Protein AF-A0A955XXG7-F1 (afdb_monomer_lite)

Radius of gyration: 23.5 Å; chains: 1; bounding box: 49×32×63 Å

pLDDT: mean 89.14, std 11.74, range [38.81, 98.5]

Foldseek 3Di:
DPDPLPPPFDPVQLVVQCCPPPVVVVVCVVVVVCVVVQDDPVNPDPDPDDDLVNVLVVLADDVVPDDPDDPVSRVVSNVVSVVVVVVVSVVSSSLSSLVRVLVVQLVPQPDDLEAEDQADGPCAPSHDQSHFKYKYFDPPPTFIKMFTAAHPVGRQHGPFAQDPVQAPDALPVNCVVLVQNQWGGDHRGMTTGNYPVSNVSSVVSSVVVD

Sequence (210 aa):
NRHNVDASVDRQSIAAYVDRDFIRAIDAVDCGVASWMMRPRDGVAELAPIDIPRLVAMHNPEPAVEAVGDGRRYDNAFEQAVQAATTWLERAAVRAAAEAVADELLPQQGDDTIVRLERLVPWRGRTLAHQTHVMWPDPVDGGWLAQAIGREDDPMVPKVAYPGGWIGLGAEELARVSGVQDAVFARGHVAGARSREGVEAMVKRAREVT

Structure (mmCIF, N/CA/C/O backbone):
data_AF-A0A955XXG7-F1
#
_entry.id   AF-A0A955XXG7-F1
#
loop_
_atom_site.group_PDB
_atom_site.id
_atom_site.type_symbol
_atom_site.label_atom_id
_atom_site.label_alt_id
_atom_site.label_comp_id
_atom_site.label_asym_id
_atom_site.label_entity_id
_atom_site.label_seq_id
_atom_site.pdbx_PDB_ins_code
_atom_site.Cartn_x
_atom_site.Cartn_y
_atom_site.Cartn_z
_atom_site.occupancy
_atom_site.B_iso_or_equiv
_atom_site.auth_seq_id
_atom_site.auth_comp_id
_atom_site.auth_asym_id
_atom_site.auth_atom_id
_atom_site.pdbx_PDB_model_num
ATOM 1 N N . ASN A 1 1 ? 20.894 9.065 -1.731 1.00 40.31 1 ASN A N 1
ATOM 2 C CA . ASN A 1 1 ? 20.500 9.510 -0.372 1.00 40.31 1 ASN A CA 1
ATOM 3 C C . ASN A 1 1 ? 19.069 10.080 -0.355 1.00 40.31 1 ASN A C 1
ATOM 5 O O . ASN A 1 1 ? 18.900 11.249 -0.031 1.00 40.31 1 ASN A O 1
ATOM 9 N N . ARG A 1 2 ? 18.031 9.311 -0.747 1.00 38.81 2 ARG A N 1
ATOM 10 C CA . ARG A 1 2 ? 16.625 9.794 -0.686 1.00 38.81 2 ARG A CA 1
ATOM 11 C C . ARG A 1 2 ? 15.562 8.793 -0.230 1.00 38.81 2 ARG A C 1
ATOM 13 O O . ARG A 1 2 ? 14.449 9.217 0.052 1.00 38.81 2 ARG A O 1
ATOM 20 N N . HIS A 1 3 ? 15.897 7.526 -0.028 1.00 43.16 3 HIS A N 1
ATOM 21 C CA . HIS A 1 3 ? 15.020 6.582 0.656 1.00 43.16 3 HIS A CA 1
ATOM 22 C C . HIS A 1 3 ? 15.885 5.799 1.638 1.00 43.16 3 HIS A C 1
ATOM 24 O O . HIS A 1 3 ? 16.611 4.897 1.232 1.00 43.16 3 HIS A O 1
ATOM 30 N N . ASN A 1 4 ? 15.897 6.216 2.908 1.00 44.91 4 ASN A N 1
ATOM 31 C CA . ASN A 1 4 ? 16.545 5.444 3.967 1.00 44.91 4 ASN A CA 1
ATOM 32 C C . ASN A 1 4 ? 15.704 4.182 4.167 1.00 44.91 4 ASN A C 1
ATOM 34 O O . ASN A 1 4 ? 14.726 4.185 4.910 1.00 44.91 4 ASN A O 1
ATOM 38 N N . VAL A 1 5 ? 16.043 3.137 3.415 1.00 54.34 5 VAL A N 1
ATOM 39 C CA . VAL A 1 5 ? 15.590 1.782 3.702 1.00 54.34 5 VAL A CA 1
ATOM 40 C C . VAL A 1 5 ? 16.136 1.436 5.081 1.00 54.34 5 VAL A C 1
ATOM 42 O O . VAL A 1 5 ? 17.320 1.650 5.345 1.00 54.34 5 VAL A O 1
ATOM 45 N N . ASP A 1 6 ? 15.254 0.983 5.966 1.00 59.44 6 ASP A N 1
ATOM 46 C CA . ASP A 1 6 ? 15.610 0.548 7.312 1.00 59.44 6 ASP A CA 1
ATOM 47 C C . ASP A 1 6 ? 16.770 -0.459 7.218 1.00 59.44 6 ASP A C 1
ATOM 49 O O . ASP A 1 6 ? 16.657 -1.487 6.549 1.00 59.44 6 ASP A O 1
ATOM 53 N N . ALA A 1 7 ? 17.915 -0.129 7.823 1.00 57.06 7 ALA A N 1
ATOM 54 C CA . ALA A 1 7 ? 19.149 -0.905 7.695 1.00 57.06 7 ALA A CA 1
ATOM 55 C C . ALA A 1 7 ? 19.050 -2.313 8.318 1.00 57.06 7 ALA A C 1
ATOM 57 O O . ALA A 1 7 ? 19.983 -3.101 8.179 1.00 57.06 7 ALA A O 1
ATOM 58 N N . SER A 1 8 ? 17.938 -2.614 8.996 1.00 65.12 8 SER A N 1
ATOM 59 C CA . SER A 1 8 ? 17.604 -3.933 9.540 1.00 65.12 8 SER A CA 1
ATOM 60 C C . SER A 1 8 ? 17.121 -4.943 8.492 1.00 65.12 8 SER A C 1
ATOM 62 O O . SER A 1 8 ? 17.171 -6.140 8.756 1.00 65.12 8 SER A O 1
ATOM 64 N N . VAL A 1 9 ? 16.700 -4.501 7.301 1.00 74.19 9 VAL A N 1
ATOM 65 C CA . VAL A 1 9 ? 16.121 -5.396 6.287 1.00 74.19 9 VAL A CA 1
ATOM 66 C C . VAL A 1 9 ? 17.213 -6.098 5.487 1.00 74.19 9 VAL A C 1
ATOM 68 O O . VAL A 1 9 ? 18.060 -5.456 4.859 1.00 74.19 9 VAL A O 1
ATOM 71 N N . ASP A 1 10 ? 17.160 -7.428 5.462 1.00 85.88 10 ASP A N 1
ATOM 72 C CA . ASP A 1 10 ? 18.087 -8.251 4.693 1.00 85.88 10 ASP A CA 1
ATOM 73 C C . ASP A 1 10 ? 18.028 -7.932 3.184 1.00 85.88 10 ASP A C 1
ATOM 75 O O . ASP A 1 10 ? 16.981 -7.976 2.532 1.00 85.88 10 ASP A O 1
ATOM 79 N N . ARG A 1 11 ? 19.197 -7.634 2.605 1.00 89.44 11 ARG A N 1
ATOM 80 C CA . ARG A 1 11 ? 19.332 -7.263 1.189 1.00 89.44 11 ARG A CA 1
ATOM 81 C C . ARG A 1 11 ? 18.955 -8.401 0.252 1.00 89.44 11 ARG A C 1
ATOM 83 O O . ARG A 1 11 ? 18.485 -8.126 -0.850 1.00 89.44 11 ARG A O 1
ATOM 90 N N . GLN A 1 12 ? 19.169 -9.651 0.660 1.00 92.38 12 GLN A N 1
ATOM 91 C CA . GLN A 1 12 ? 18.820 -10.801 -0.166 1.00 92.38 12 GLN A CA 1
ATOM 92 C C . GLN A 1 12 ? 17.298 -10.937 -0.292 1.00 92.38 12 GLN A C 1
ATOM 94 O O . GLN A 1 12 ? 16.798 -11.167 -1.391 1.00 92.38 12 GLN A O 1
ATOM 99 N N . SER A 1 13 ? 16.562 -10.686 0.789 1.00 91.62 13 SER A N 1
ATOM 100 C CA . SER A 1 13 ? 15.098 -10.627 0.787 1.00 91.62 13 SER A CA 1
ATOM 101 C C . SER A 1 13 ? 14.571 -9.504 -0.113 1.00 91.62 13 SER A C 1
ATOM 103 O O . SER A 1 13 ? 13.681 -9.735 -0.931 1.00 91.62 13 SER A O 1
ATOM 105 N N . ILE A 1 14 ? 15.173 -8.308 -0.053 1.00 93.44 14 ILE A N 1
ATOM 106 C CA . ILE A 1 14 ? 14.832 -7.201 -0.967 1.00 93.44 14 ILE A CA 1
ATOM 107 C C . ILE A 1 14 ? 15.069 -7.614 -2.423 1.00 93.44 14 ILE A C 1
ATOM 109 O O . ILE A 1 14 ? 14.188 -7.443 -3.264 1.00 93.44 14 ILE A O 1
ATOM 113 N N . ALA A 1 15 ? 16.244 -8.172 -2.725 1.00 94.44 15 ALA A N 1
ATOM 114 C CA . ALA A 1 15 ? 16.588 -8.607 -4.074 1.00 94.44 15 ALA A CA 1
ATOM 115 C C . ALA A 1 15 ? 15.625 -9.686 -4.590 1.00 94.44 15 ALA A C 1
ATOM 117 O O . ALA A 1 15 ? 15.216 -9.618 -5.743 1.00 94.44 15 ALA A O 1
ATOM 118 N N . ALA A 1 16 ? 15.208 -10.629 -3.740 1.00 95.44 16 ALA A N 1
ATOM 119 C CA . ALA A 1 16 ? 14.239 -11.661 -4.101 1.00 95.44 16 ALA A CA 1
ATOM 120 C C . ALA A 1 16 ? 12.862 -11.076 -4.452 1.00 95.44 16 ALA A C 1
ATOM 122 O O . ALA A 1 16 ? 12.240 -11.510 -5.420 1.00 95.44 16 ALA A O 1
ATOM 123 N N . TYR A 1 17 ? 12.396 -10.068 -3.710 1.00 95.75 17 TYR A N 1
ATOM 124 C CA . TYR A 1 17 ? 11.156 -9.358 -4.033 1.00 95.75 17 TYR A CA 1
ATOM 125 C C . TYR A 1 17 ? 11.263 -8.560 -5.337 1.00 95.75 17 TYR A C 1
ATOM 127 O O . TYR A 1 17 ? 10.354 -8.621 -6.162 1.00 95.75 17 TYR A O 1
ATOM 135 N N . VAL A 1 18 ? 12.373 -7.844 -5.553 1.00 96.94 18 VAL A N 1
ATOM 136 C CA . VAL A 1 18 ? 12.619 -7.118 -6.812 1.00 96.94 18 VAL A CA 1
ATOM 137 C C . VAL A 1 18 ? 12.668 -8.085 -7.995 1.00 96.94 18 VAL A C 1
ATOM 139 O O . VAL A 1 18 ? 12.010 -7.846 -9.004 1.00 96.94 18 VAL A O 1
ATOM 142 N N . ASP A 1 19 ? 13.399 -9.192 -7.865 1.00 96.88 19 ASP A N 1
ATOM 143 C CA . ASP A 1 19 ? 13.469 -10.235 -8.889 1.00 96.88 19 ASP A CA 1
ATOM 144 C C . ASP A 1 19 ? 12.069 -10.762 -9.222 1.00 96.88 19 ASP A C 1
ATOM 146 O O . ASP A 1 19 ? 11.641 -10.740 -10.374 1.00 96.88 19 ASP A O 1
ATOM 150 N N . ARG A 1 20 ? 11.316 -11.167 -8.196 1.00 95.12 20 ARG A N 1
ATOM 151 C CA . ARG A 1 20 ? 10.005 -11.797 -8.358 1.00 95.12 20 ARG A CA 1
ATOM 152 C C . ARG A 1 20 ? 8.949 -10.861 -8.948 1.00 95.12 20 ARG A C 1
ATOM 154 O O . ARG A 1 20 ? 8.250 -11.271 -9.870 1.00 95.12 20 ARG A O 1
ATOM 161 N N . ASP A 1 21 ? 8.811 -9.651 -8.409 1.00 91.94 21 ASP A N 1
ATOM 162 C CA . ASP A 1 21 ? 7.662 -8.779 -8.700 1.00 91.94 21 ASP A CA 1
ATOM 163 C C . ASP A 1 21 ? 7.945 -7.738 -9.785 1.00 91.94 21 ASP A C 1
ATOM 165 O O . ASP A 1 21 ? 7.008 -7.220 -10.391 1.00 91.94 21 ASP A O 1
ATOM 169 N N . PHE A 1 22 ? 9.217 -7.411 -10.026 1.00 94.81 22 PHE A N 1
ATOM 170 C CA . PHE A 1 22 ? 9.609 -6.390 -10.994 1.00 94.81 22 PHE A CA 1
ATOM 171 C C . PHE A 1 22 ? 10.337 -7.000 -12.195 1.00 94.81 22 PHE A C 1
ATOM 173 O O . PHE A 1 22 ? 9.872 -6.846 -13.321 1.00 94.81 22 PHE A O 1
ATOM 180 N N . ILE A 1 23 ? 11.429 -7.740 -11.975 1.00 95.38 23 ILE A N 1
ATOM 181 C CA . ILE A 1 23 ? 12.259 -8.272 -13.072 1.00 95.38 23 ILE A CA 1
ATOM 182 C C . ILE A 1 23 ? 11.528 -9.368 -13.847 1.00 95.38 23 ILE A C 1
ATOM 184 O O . ILE A 1 23 ? 11.319 -9.229 -15.048 1.00 95.38 23 ILE A O 1
ATOM 188 N N . ARG A 1 24 ? 11.029 -10.410 -13.174 1.00 94.25 24 ARG A N 1
ATOM 189 C CA . ARG A 1 24 ? 10.325 -11.515 -13.850 1.00 94.25 24 ARG A CA 1
ATOM 190 C C . ARG A 1 24 ? 9.068 -11.069 -14.589 1.00 94.25 24 ARG A C 1
ATOM 192 O O . ARG A 1 24 ? 8.698 -11.694 -15.576 1.00 94.25 24 ARG A O 1
ATOM 199 N N . ALA A 1 25 ? 8.398 -10.017 -14.118 1.00 89.12 25 ALA A N 1
ATOM 200 C CA . ALA A 1 25 ? 7.248 -9.447 -14.813 1.00 89.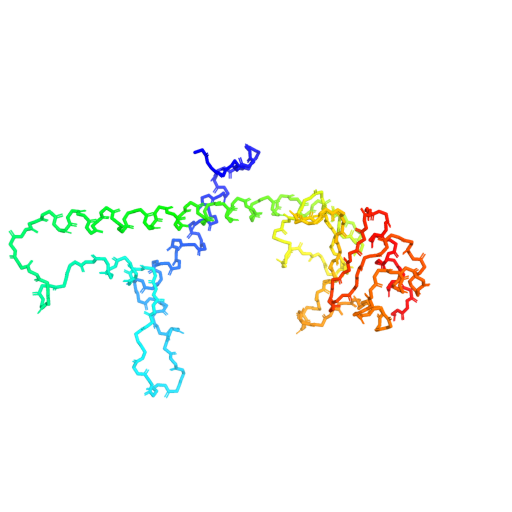12 25 ALA A CA 1
ATOM 201 C C . ALA A 1 25 ? 7.662 -8.805 -16.148 1.00 89.12 25 ALA A C 1
ATOM 203 O O . ALA A 1 25 ? 6.976 -8.995 -17.151 1.00 89.12 25 ALA A O 1
ATOM 204 N N . ILE A 1 26 ? 8.798 -8.099 -16.170 1.00 91.50 26 ILE A N 1
ATOM 205 C CA . ILE A 1 26 ? 9.398 -7.556 -17.394 1.00 91.50 26 ILE A CA 1
ATOM 206 C C . ILE A 1 26 ? 9.811 -8.702 -18.325 1.00 91.50 26 ILE A C 1
ATOM 208 O O . ILE A 1 26 ? 9.378 -8.722 -19.476 1.00 91.50 26 ILE A O 1
ATOM 212 N N . ASP A 1 27 ? 10.551 -9.689 -17.813 1.00 91.62 27 ASP A N 1
ATOM 213 C CA . ASP A 1 27 ? 11.018 -10.843 -18.592 1.00 91.62 27 ASP A CA 1
ATOM 214 C C . ASP A 1 27 ? 9.853 -11.628 -19.200 1.00 91.62 27 ASP A C 1
ATOM 216 O O . ASP A 1 27 ? 9.905 -12.045 -20.355 1.00 91.62 27 ASP A O 1
ATOM 220 N N . ALA A 1 28 ? 8.766 -11.821 -18.446 1.00 89.00 28 ALA A N 1
ATOM 221 C CA . ALA A 1 28 ? 7.593 -12.535 -18.931 1.00 89.00 28 ALA A CA 1
ATOM 222 C C . ALA A 1 28 ? 6.936 -11.823 -20.120 1.00 89.00 28 ALA A C 1
ATOM 224 O O . ALA A 1 28 ? 6.431 -12.486 -21.027 1.00 89.00 28 ALA A O 1
ATOM 225 N N . VAL A 1 29 ? 6.926 -10.490 -20.137 1.00 85.25 29 VAL A N 1
ATOM 226 C CA . VAL A 1 29 ? 6.406 -9.721 -21.272 1.00 85.25 29 VAL A CA 1
ATOM 227 C C . VAL A 1 29 ? 7.385 -9.763 -22.446 1.00 85.25 29 VAL A C 1
ATOM 229 O O . VAL A 1 29 ? 6.970 -10.109 -23.552 1.00 85.25 29 VAL A O 1
ATOM 232 N N . ASP A 1 30 ? 8.670 -9.506 -22.195 1.00 84.19 30 ASP A N 1
ATOM 233 C CA . ASP A 1 30 ? 9.726 -9.446 -23.215 1.00 84.19 30 ASP A CA 1
ATOM 234 C C . ASP A 1 30 ? 9.931 -10.793 -23.933 1.00 84.19 30 ASP A C 1
ATOM 236 O O . ASP A 1 30 ? 9.986 -10.868 -25.159 1.00 84.19 30 ASP A O 1
ATOM 240 N N . CYS A 1 31 ? 9.904 -11.898 -23.183 1.00 87.44 31 CYS A N 1
ATOM 241 C CA . CYS A 1 31 ? 9.961 -13.257 -23.726 1.00 87.44 31 CYS A CA 1
ATOM 242 C C . CYS A 1 31 ? 8.612 -13.753 -24.283 1.00 87.44 31 CYS A C 1
ATOM 244 O O . CYS A 1 31 ? 8.480 -14.923 -24.646 1.00 87.44 31 CYS A O 1
ATOM 246 N N . GLY A 1 32 ? 7.578 -12.907 -24.318 1.00 81.19 32 GLY A N 1
ATOM 247 C CA . GLY A 1 32 ? 6.269 -13.227 -24.887 1.00 81.19 32 GLY A CA 1
ATOM 248 C C . GLY A 1 32 ? 5.381 -14.143 -24.036 1.00 81.19 32 GLY A C 1
ATOM 249 O O . GLY A 1 32 ? 4.237 -14.392 -24.425 1.00 81.19 32 GLY A O 1
ATOM 250 N N . VAL A 1 33 ? 5.841 -14.589 -22.862 1.00 84.88 33 VAL A N 1
ATOM 251 C CA . VAL A 1 33 ? 5.114 -15.476 -21.930 1.00 84.88 33 VAL A CA 1
ATOM 252 C C . VAL A 1 33 ? 3.824 -14.842 -21.410 1.00 84.88 33 VAL A C 1
ATOM 254 O O . VAL A 1 33 ? 2.838 -15.551 -21.235 1.00 84.88 33 VAL A O 1
ATOM 257 N N . ALA A 1 34 ? 3.803 -13.527 -21.190 1.00 79.31 34 ALA A N 1
ATOM 258 C CA . ALA A 1 34 ? 2.646 -12.779 -20.689 1.00 79.31 34 ALA A CA 1
ATOM 259 C C . ALA A 1 34 ? 1.958 -11.917 -21.765 1.00 79.31 34 ALA A C 1
ATOM 261 O O . ALA A 1 34 ? 0.905 -11.333 -21.511 1.00 79.31 34 ALA A O 1
ATOM 262 N N . SER A 1 35 ? 2.505 -11.865 -22.985 1.00 68.44 35 SER A N 1
ATOM 263 C CA . SER A 1 35 ? 2.014 -10.998 -24.071 1.00 68.44 35 SER A CA 1
ATOM 264 C C . SER A 1 35 ? 0.544 -11.247 -24.451 1.00 68.44 35 SER A C 1
ATOM 266 O O . SER A 1 35 ? -0.178 -10.326 -24.834 1.00 68.44 35 SER A O 1
ATOM 268 N N . TRP A 1 36 ? 0.063 -12.485 -24.296 1.00 65.31 36 TRP A N 1
ATOM 269 C CA . TRP A 1 36 ? -1.328 -12.871 -24.552 1.00 65.31 36 TRP A CA 1
ATOM 270 C C . TRP A 1 36 ? -2.292 -12.426 -23.444 1.00 65.31 36 TRP A C 1
ATOM 272 O O . TRP A 1 36 ? -3.466 -12.202 -23.728 1.00 65.31 36 TRP A O 1
ATOM 282 N N . MET A 1 37 ? -1.818 -12.251 -22.203 1.00 69.62 37 MET A N 1
ATOM 283 C CA . MET A 1 37 ? -2.647 -11.797 -21.076 1.00 69.62 37 MET A CA 1
ATOM 284 C C . MET A 1 37 ? -3.027 -10.319 -21.200 1.00 69.62 37 MET A C 1
ATOM 286 O O . MET A 1 37 ? -4.020 -9.886 -20.621 1.00 69.62 37 MET A O 1
ATOM 290 N N . MET A 1 38 ? -2.249 -9.549 -21.963 1.00 67.56 38 MET A N 1
ATOM 291 C CA . MET A 1 38 ? -2.479 -8.121 -22.185 1.00 67.56 38 MET A CA 1
ATOM 292 C C . MET A 1 38 ? -3.440 -7.836 -23.351 1.00 67.56 38 MET A C 1
ATOM 294 O O . MET A 1 38 ? -3.764 -6.677 -23.608 1.00 67.56 38 MET A O 1
ATOM 298 N N . ARG A 1 39 ? -3.909 -8.870 -24.065 1.00 68.81 39 ARG A N 1
ATOM 299 C CA . ARG A 1 39 ? -4.877 -8.720 -25.158 1.00 68.81 39 ARG A CA 1
ATOM 300 C C . ARG A 1 39 ? -6.317 -8.784 -24.627 1.00 68.81 39 ARG A C 1
ATOM 302 O O . ARG A 1 39 ? -6.616 -9.644 -23.796 1.00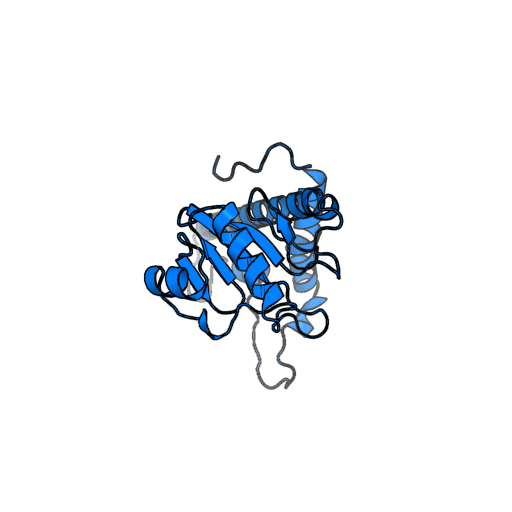 68.81 39 ARG A O 1
ATOM 309 N N . PRO A 1 40 ? -7.233 -7.928 -25.116 1.00 68.19 40 PRO A N 1
ATOM 310 C CA . PRO A 1 40 ? -8.660 -8.051 -24.827 1.00 68.19 40 PRO A CA 1
ATOM 311 C C . PRO A 1 40 ? -9.189 -9.444 -25.179 1.00 68.19 40 PRO A C 1
ATOM 313 O O . PRO A 1 40 ? -8.870 -9.991 -26.236 1.00 68.19 40 PRO A O 1
ATOM 316 N N . ARG A 1 41 ? -10.020 -10.019 -24.300 1.00 64.56 41 ARG A N 1
ATOM 317 C CA . ARG A 1 41 ? -10.583 -11.373 -24.483 1.00 64.56 41 ARG A CA 1
ATOM 318 C C . ARG A 1 41 ? -11.485 -11.505 -25.706 1.00 64.56 41 ARG A C 1
ATOM 320 O O . ARG A 1 41 ? -11.687 -12.614 -26.183 1.00 64.56 41 ARG A O 1
ATOM 327 N N . ASP A 1 42 ? -12.056 -10.401 -26.168 1.00 70.56 42 ASP A N 1
ATOM 328 C CA . ASP A 1 42 ? -12.948 -10.360 -27.322 1.00 70.56 42 ASP A CA 1
ATOM 329 C C . ASP A 1 42 ? -12.186 -10.323 -28.660 1.00 70.56 42 ASP A C 1
ATOM 331 O O . ASP A 1 42 ? -12.790 -10.544 -29.705 1.00 70.56 42 ASP A O 1
ATOM 335 N N . GLY A 1 43 ? -10.863 -10.104 -28.647 1.00 62.22 43 GLY A N 1
ATOM 336 C CA . GLY A 1 43 ? -10.013 -10.124 -29.842 1.00 62.22 43 GLY A CA 1
ATOM 337 C C . GLY A 1 43 ? -10.301 -9.005 -30.849 1.00 62.22 43 GLY A C 1
ATOM 338 O O . GLY A 1 43 ? -9.752 -9.035 -31.948 1.00 62.22 43 GLY A O 1
ATOM 339 N N . VAL A 1 44 ? -11.156 -8.036 -30.498 1.00 58.16 44 VAL A N 1
ATOM 340 C CA . VAL A 1 44 ? -11.693 -7.033 -31.438 1.00 58.16 44 VAL A CA 1
ATOM 341 C C . VAL A 1 44 ? -10.802 -5.793 -31.538 1.00 58.16 44 VAL A C 1
ATOM 343 O O . VAL A 1 44 ? -10.840 -5.090 -32.545 1.00 58.16 44 VAL A O 1
ATOM 346 N N . ALA A 1 45 ? -9.973 -5.521 -30.527 1.00 61.16 45 ALA A N 1
ATOM 347 C CA . ALA A 1 45 ? -9.081 -4.368 -30.528 1.00 61.16 45 ALA A CA 1
ATOM 348 C C . ALA A 1 45 ? -7.610 -4.788 -30.658 1.00 61.16 45 ALA A C 1
ATOM 350 O O . ALA A 1 45 ? -7.068 -5.490 -29.799 1.00 61.16 45 ALA A O 1
ATOM 351 N N . GLU A 1 46 ? -6.943 -4.287 -31.701 1.00 62.69 46 GLU A N 1
ATOM 352 C CA . GLU A 1 46 ? -5.481 -4.198 -31.761 1.00 62.69 46 GLU A CA 1
ATOM 353 C C . GLU A 1 46 ? -5.007 -3.166 -30.730 1.00 62.69 46 GLU A C 1
ATOM 355 O O . GLU A 1 46 ? -4.703 -2.017 -31.042 1.00 62.69 46 GLU A O 1
ATOM 360 N N . LEU A 1 47 ? -4.996 -3.558 -29.457 1.00 67.69 47 LEU A N 1
ATOM 361 C CA . LEU A 1 47 ? -4.321 -2.783 -28.428 1.00 67.69 47 LEU A CA 1
ATOM 362 C C . LEU A 1 47 ? -2.833 -3.119 -28.472 1.00 67.69 47 LEU A C 1
ATOM 364 O O . LEU A 1 47 ? -2.458 -4.290 -28.433 1.00 67.69 47 LEU A O 1
ATOM 368 N N . ALA A 1 48 ? -1.999 -2.084 -28.525 1.00 71.31 48 ALA A N 1
ATOM 369 C CA . ALA A 1 48 ? -0.589 -2.170 -28.179 1.00 71.31 48 ALA A CA 1
ATOM 370 C C . ALA A 1 48 ? -0.477 -1.861 -26.677 1.00 71.31 48 ALA A C 1
ATOM 372 O O . ALA A 1 48 ? -0.589 -0.691 -26.298 1.00 71.31 48 ALA A O 1
ATOM 373 N N . PRO A 1 49 ? -0.338 -2.875 -25.804 1.00 75.75 49 PRO A N 1
ATOM 374 C CA . PRO A 1 49 ? -0.238 -2.638 -24.374 1.00 75.75 49 PRO A CA 1
ATOM 375 C C . PRO A 1 49 ? 1.010 -1.804 -24.075 1.00 75.75 49 PRO A C 1
ATOM 377 O O . PRO A 1 49 ? 2.047 -1.976 -24.715 1.00 75.75 49 PRO A O 1
ATOM 380 N N . ILE A 1 50 ? 0.910 -0.893 -23.109 1.00 83.75 50 ILE A N 1
ATOM 381 C CA . ILE A 1 50 ? 2.072 -0.155 -22.611 1.00 83.75 50 ILE A CA 1
ATOM 382 C C . ILE A 1 50 ? 2.673 -0.962 -21.459 1.00 83.75 50 ILE A C 1
ATOM 384 O O . ILE A 1 50 ? 2.013 -1.184 -20.444 1.00 83.75 50 ILE A O 1
ATOM 388 N N . ASP A 1 51 ? 3.924 -1.375 -21.624 1.00 86.62 51 ASP A N 1
ATOM 389 C CA . ASP A 1 51 ? 4.752 -2.042 -20.620 1.00 86.62 51 ASP A CA 1
ATOM 390 C C . ASP A 1 51 ? 6.082 -1.284 -20.421 1.00 86.62 51 ASP A C 1
ATOM 392 O O . ASP A 1 51 ? 6.353 -0.274 -21.077 1.00 86.62 51 ASP A O 1
ATOM 396 N N . ILE A 1 52 ? 6.909 -1.735 -19.472 1.00 91.12 52 ILE A N 1
ATOM 397 C CA . ILE A 1 52 ? 8.198 -1.092 -19.178 1.00 91.12 52 ILE A CA 1
ATOM 398 C C . ILE A 1 52 ? 9.153 -1.150 -20.386 1.00 91.12 52 ILE A C 1
ATOM 400 O O . ILE A 1 52 ? 9.666 -0.088 -20.747 1.00 91.12 52 ILE A O 1
ATOM 404 N N . PRO A 1 53 ? 9.386 -2.306 -21.048 1.00 89.56 53 PRO A N 1
ATOM 405 C CA . PRO A 1 53 ? 10.189 -2.353 -22.273 1.00 89.56 53 PRO A CA 1
ATOM 406 C C . PRO A 1 53 ? 9.728 -1.358 -23.342 1.00 89.56 53 PRO A C 1
ATOM 408 O O . PRO A 1 53 ? 10.551 -0.670 -23.947 1.00 89.56 53 PRO A O 1
ATOM 411 N N . ARG A 1 54 ? 8.415 -1.207 -23.538 1.00 89.81 54 ARG A N 1
ATOM 412 C CA . ARG A 1 54 ? 7.827 -0.256 -24.481 1.00 89.81 54 ARG A CA 1
ATOM 413 C C . ARG A 1 54 ? 8.087 1.183 -24.060 1.00 89.81 54 ARG A C 1
ATOM 415 O O . ARG A 1 54 ? 8.469 1.975 -24.914 1.00 89.81 54 ARG A O 1
ATOM 422 N N . LEU A 1 55 ? 7.940 1.524 -22.779 1.00 93.81 55 LEU A N 1
ATOM 423 C CA . LEU A 1 55 ? 8.275 2.858 -22.263 1.00 93.81 55 LEU A CA 1
ATOM 424 C C . LEU A 1 55 ? 9.764 3.186 -22.432 1.00 93.81 55 LEU A C 1
ATOM 426 O O . LEU A 1 55 ? 10.106 4.319 -22.763 1.00 93.81 55 LEU A O 1
ATOM 430 N N . VAL A 1 56 ? 10.655 2.208 -22.255 1.00 94.31 56 VAL A N 1
ATOM 431 C CA . VAL A 1 56 ? 12.087 2.368 -22.555 1.00 94.31 56 VAL A CA 1
ATOM 432 C C . VAL A 1 56 ? 12.282 2.605 -24.053 1.00 94.31 56 VAL A C 1
ATOM 434 O O . VAL A 1 56 ? 12.905 3.591 -24.435 1.00 94.31 56 VAL A O 1
ATOM 437 N N . ALA A 1 57 ? 11.682 1.772 -24.905 1.00 92.25 57 ALA A N 1
ATOM 438 C CA . ALA A 1 57 ? 11.783 1.894 -26.357 1.00 92.25 57 ALA A CA 1
ATOM 439 C C . ALA A 1 57 ? 11.216 3.216 -26.899 1.00 92.25 57 ALA A C 1
ATOM 441 O O . ALA A 1 57 ? 11.710 3.705 -27.909 1.00 92.25 57 ALA A O 1
ATOM 442 N N . MET A 1 58 ? 10.227 3.816 -26.229 1.00 94.19 58 MET A N 1
ATOM 443 C CA . MET A 1 58 ? 9.664 5.128 -26.582 1.00 94.19 58 MET A CA 1
ATOM 444 C C . MET A 1 58 ? 10.651 6.293 -26.420 1.00 94.19 58 MET A C 1
ATOM 446 O O . MET A 1 58 ? 10.360 7.384 -26.899 1.00 94.19 58 MET A O 1
ATOM 450 N N . HIS A 1 59 ? 11.798 6.090 -25.767 1.00 95.06 59 HIS A N 1
ATOM 451 C CA . HIS A 1 59 ? 12.868 7.088 -25.752 1.00 95.06 59 HIS A CA 1
ATOM 452 C C . HIS A 1 59 ? 13.701 7.063 -27.035 1.00 95.06 59 HIS A C 1
ATOM 454 O O . HIS A 1 59 ? 14.423 8.021 -27.297 1.00 95.06 59 HIS A O 1
ATOM 460 N N . ASN A 1 60 ? 13.636 5.984 -27.828 1.00 93.88 60 ASN A N 1
ATOM 461 C CA . ASN A 1 60 ? 14.411 5.900 -29.058 1.00 93.88 60 ASN A CA 1
ATOM 462 C C . ASN A 1 60 ? 14.021 7.044 -30.006 1.00 93.88 60 ASN A C 1
ATOM 464 O O . ASN A 1 60 ? 12.831 7.261 -30.230 1.00 93.88 60 ASN A O 1
ATOM 468 N N . PRO A 1 61 ? 15.008 7.732 -30.608 1.00 93.56 61 PRO A N 1
ATOM 469 C CA . PRO A 1 61 ? 14.745 8.703 -31.660 1.00 93.56 61 PRO A CA 1
ATOM 470 C C . PRO A 1 61 ? 13.940 8.076 -32.803 1.00 93.56 61 PRO A C 1
ATOM 472 O O . PRO A 1 61 ? 14.199 6.927 -33.168 1.00 93.56 61 PRO A O 1
ATOM 475 N N . GLU A 1 62 ? 13.041 8.849 -33.411 1.00 93.06 62 GLU A N 1
ATOM 476 C CA . GLU A 1 62 ? 12.119 8.430 -34.475 1.00 93.06 62 GLU A CA 1
ATOM 477 C C . GLU A 1 62 ? 12.550 9.037 -35.826 1.00 93.06 62 GLU A C 1
ATOM 479 O O . GLU A 1 62 ? 12.082 10.111 -36.214 1.00 93.06 62 GLU A O 1
ATOM 484 N N . PRO A 1 63 ? 13.442 8.389 -36.609 1.00 89.25 63 PRO A N 1
ATOM 485 C CA . PRO A 1 63 ? 14.076 9.010 -37.778 1.00 89.25 63 PRO A CA 1
ATOM 486 C C . PRO A 1 63 ? 13.101 9.325 -38.917 1.00 89.25 63 PRO A C 1
ATOM 488 O O . PRO A 1 63 ? 13.447 10.070 -39.829 1.00 89.25 63 PRO A O 1
ATOM 491 N N . ALA A 1 64 ? 11.899 8.740 -38.882 1.00 91.50 64 ALA A N 1
ATOM 492 C CA . ALA A 1 64 ? 10.827 9.039 -39.823 1.00 91.50 64 ALA A CA 1
ATOM 493 C C . ALA A 1 64 ? 10.298 10.477 -39.678 1.00 91.50 64 ALA A C 1
ATOM 495 O O . ALA A 1 64 ? 9.763 11.022 -40.642 1.00 91.50 64 ALA A O 1
ATOM 496 N N . VAL A 1 65 ? 10.439 11.085 -38.493 1.00 89.81 65 VAL A N 1
ATOM 497 C CA . VAL A 1 65 ? 9.902 12.421 -38.178 1.00 89.81 65 VAL A CA 1
ATOM 498 C C . VAL A 1 65 ? 10.922 13.356 -37.516 1.00 89.81 65 VAL A C 1
ATOM 500 O O . VAL A 1 65 ? 10.713 14.567 -37.498 1.00 89.81 65 VAL A O 1
ATOM 503 N N . GLU A 1 66 ? 12.043 12.834 -37.017 1.00 87.25 66 GLU A N 1
ATOM 504 C CA . GLU A 1 66 ? 13.113 13.602 -36.377 1.00 87.25 66 GLU A CA 1
ATOM 505 C C . GLU A 1 66 ? 14.344 13.776 -37.279 1.00 87.25 66 GLU A C 1
ATOM 507 O O . GLU A 1 66 ? 14.729 12.884 -38.038 1.00 87.25 66 GLU A O 1
ATOM 512 N N . ALA A 1 67 ? 15.027 14.918 -37.144 1.00 81.44 67 ALA A N 1
ATOM 513 C CA . ALA A 1 67 ? 16.192 15.276 -37.955 1.00 81.44 67 ALA A CA 1
ATOM 514 C C . ALA A 1 67 ? 17.342 14.258 -37.837 1.00 81.44 67 ALA A C 1
ATOM 516 O O . ALA A 1 67 ? 17.858 14.020 -36.744 1.00 81.44 67 ALA A O 1
ATOM 517 N N . VAL A 1 68 ? 17.767 13.688 -38.969 1.00 81.25 68 VAL A N 1
ATOM 518 C CA . VAL A 1 68 ? 18.852 12.693 -39.073 1.00 81.25 68 VAL A CA 1
ATOM 519 C C . VAL A 1 68 ? 20.227 13.378 -39.089 1.00 81.25 68 VAL A C 1
ATOM 521 O O . VAL A 1 68 ? 20.374 14.451 -39.667 1.00 81.25 68 VAL A O 1
ATOM 524 N N . GLY A 1 69 ? 21.248 12.744 -38.496 1.00 81.25 69 GLY A N 1
ATOM 525 C CA . GLY A 1 69 ? 22.656 13.154 -38.641 1.00 81.25 69 GLY A CA 1
ATOM 526 C C . GLY A 1 69 ? 23.372 13.616 -37.367 1.00 81.25 69 GLY A C 1
ATOM 527 O O . GLY A 1 69 ? 24.571 13.868 -37.429 1.00 81.25 69 GLY A O 1
ATOM 528 N N . ASP A 1 70 ? 22.694 13.684 -36.216 1.00 83.50 70 ASP A N 1
ATOM 529 C CA . ASP A 1 70 ? 23.342 13.906 -34.912 1.00 83.50 70 ASP A CA 1
ATOM 530 C C . ASP A 1 70 ? 23.299 12.625 -34.071 1.00 83.50 70 ASP A C 1
ATOM 532 O O . ASP A 1 70 ? 22.265 12.284 -33.500 1.00 83.50 70 ASP A O 1
ATOM 536 N N . GLY A 1 71 ? 24.421 11.904 -33.996 1.00 84.00 71 GLY A N 1
ATOM 537 C CA . GLY A 1 71 ? 24.537 10.678 -33.199 1.00 84.00 71 GLY A CA 1
ATOM 538 C C . GLY A 1 71 ? 24.277 10.894 -31.704 1.00 84.00 71 GLY A C 1
ATOM 539 O O . GLY A 1 71 ? 23.723 10.008 -31.059 1.00 84.00 71 GLY A O 1
ATOM 540 N N . ARG A 1 72 ? 24.551 12.098 -31.176 1.00 90.00 72 ARG A N 1
ATOM 541 C CA . ARG A 1 72 ? 24.369 12.423 -29.748 1.00 90.00 72 ARG A CA 1
ATOM 542 C C . ARG A 1 72 ? 22.914 12.342 -29.303 1.00 90.00 72 ARG A C 1
ATOM 544 O O . ARG A 1 72 ? 22.641 12.219 -28.116 1.00 90.00 72 ARG A O 1
ATOM 551 N N . ARG A 1 73 ? 21.958 12.402 -30.238 1.00 89.06 73 ARG A N 1
ATOM 552 C CA . ARG A 1 73 ? 20.534 12.235 -29.918 1.00 89.06 73 ARG A CA 1
ATOM 553 C C . ARG A 1 73 ? 20.236 10.843 -29.347 1.00 89.06 73 AR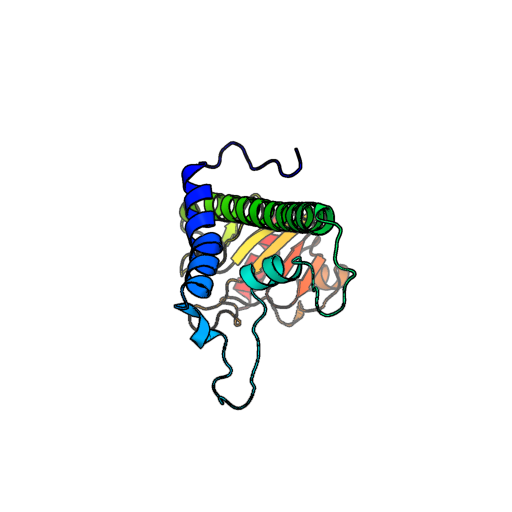G A C 1
ATOM 555 O O . ARG A 1 73 ? 19.377 10.728 -28.485 1.00 89.06 73 ARG A O 1
ATOM 562 N N . TYR A 1 74 ? 20.955 9.813 -29.804 1.00 92.19 74 TYR A N 1
ATOM 563 C CA . TYR A 1 74 ? 20.811 8.452 -29.289 1.00 92.19 74 TYR A CA 1
ATOM 564 C C . TYR A 1 74 ? 21.413 8.326 -27.889 1.00 92.19 74 TYR A C 1
ATOM 566 O O . TYR A 1 74 ? 20.788 7.715 -27.028 1.00 92.19 74 TYR A O 1
ATOM 574 N N . ASP A 1 75 ? 22.560 8.965 -27.642 1.00 94.38 75 ASP A N 1
ATOM 575 C CA . ASP A 1 75 ? 23.170 9.012 -26.307 1.00 94.38 75 ASP A CA 1
ATOM 576 C C . ASP A 1 75 ? 22.240 9.721 -25.307 1.00 94.38 75 ASP A C 1
ATOM 578 O O . ASP A 1 75 ? 21.933 9.177 -24.250 1.00 94.38 75 ASP A O 1
ATOM 582 N N . ASN A 1 76 ? 21.689 10.883 -25.680 1.00 93.56 76 ASN A N 1
ATOM 583 C CA . ASN A 1 76 ? 20.737 11.623 -24.844 1.00 93.56 76 ASN A CA 1
ATOM 584 C C . ASN A 1 76 ? 19.459 10.815 -24.557 1.00 93.56 76 ASN A C 1
ATOM 586 O O . ASN A 1 76 ? 18.973 10.795 -23.427 1.00 93.56 76 ASN A O 1
ATOM 590 N N . ALA A 1 77 ? 18.901 10.153 -25.574 1.00 95.19 77 ALA A N 1
ATOM 591 C CA . ALA A 1 77 ? 17.742 9.275 -25.426 1.00 95.19 77 ALA A CA 1
ATOM 592 C C . ALA A 1 77 ? 18.025 8.111 -24.465 1.00 95.19 77 ALA A C 1
ATOM 594 O O . ALA A 1 77 ? 17.213 7.807 -23.588 1.00 95.19 77 ALA A O 1
ATOM 595 N N . PHE A 1 78 ? 19.198 7.488 -24.598 1.00 96.12 78 PHE A N 1
ATOM 596 C CA . PHE A 1 78 ? 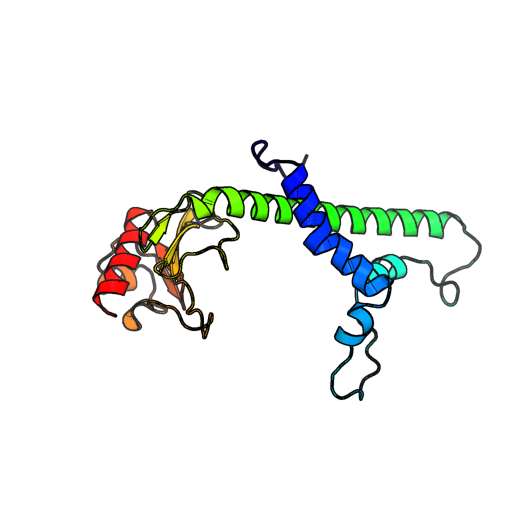19.643 6.423 -23.710 1.00 96.12 78 PHE A CA 1
ATOM 597 C C . PHE A 1 78 ? 19.780 6.914 -22.264 1.00 96.12 78 PHE A C 1
ATOM 599 O O . PHE A 1 78 ? 19.273 6.265 -21.351 1.00 96.12 78 PHE A O 1
ATOM 606 N N . GLU A 1 79 ? 20.389 8.080 -22.039 1.00 97.75 79 GLU A N 1
ATOM 607 C CA . GLU A 1 79 ? 20.512 8.673 -20.702 1.00 97.75 79 GLU A CA 1
ATOM 608 C C . GLU A 1 79 ? 19.144 8.937 -20.052 1.00 97.75 79 GLU A C 1
ATOM 610 O O . GLU A 1 79 ? 18.944 8.616 -18.877 1.00 97.75 79 GLU A O 1
ATOM 615 N N . GLN A 1 80 ? 18.174 9.453 -20.814 1.00 97.50 80 GLN A N 1
ATOM 616 C CA . GLN A 1 80 ? 16.803 9.657 -20.330 1.00 97.50 80 GLN A CA 1
ATOM 617 C C . GLN A 1 80 ? 16.129 8.333 -19.953 1.00 97.50 80 GLN A C 1
ATOM 619 O O . GLN A 1 80 ? 15.531 8.225 -18.877 1.00 97.50 80 GLN A O 1
ATOM 624 N N . ALA A 1 81 ? 16.279 7.304 -20.792 1.00 97.69 81 ALA A N 1
ATOM 625 C CA . ALA A 1 81 ? 15.753 5.975 -20.509 1.00 97.69 81 ALA A CA 1
ATOM 626 C C . ALA A 1 81 ? 16.383 5.370 -19.241 1.00 97.69 81 ALA A C 1
ATOM 628 O O . ALA A 1 81 ? 15.669 4.822 -18.399 1.00 97.69 81 ALA A O 1
ATOM 629 N N . VAL A 1 82 ? 17.700 5.521 -19.056 1.00 97.62 82 VAL A N 1
ATOM 630 C CA . VAL A 1 82 ? 18.416 5.080 -17.846 1.00 97.62 82 VAL A CA 1
ATOM 631 C C . VAL A 1 82 ? 17.904 5.810 -16.608 1.00 97.62 82 VAL A C 1
ATOM 633 O O . VAL A 1 82 ? 17.672 5.175 -15.578 1.00 97.62 82 VAL A O 1
ATOM 636 N N . GLN A 1 83 ? 17.684 7.124 -16.686 1.00 97.75 83 GLN A N 1
ATOM 637 C CA . GLN A 1 83 ? 17.150 7.904 -15.569 1.00 97.75 83 GLN A CA 1
ATOM 638 C C . GLN A 1 83 ? 15.740 7.437 -15.170 1.00 97.75 83 GLN A C 1
ATOM 640 O O . GLN A 1 83 ? 15.450 7.268 -13.977 1.00 97.75 83 GLN A O 1
ATOM 645 N N . ALA A 1 84 ? 14.870 7.195 -16.154 1.00 96.75 84 ALA A N 1
ATOM 646 C CA . ALA A 1 84 ? 13.526 6.677 -15.923 1.00 96.75 84 ALA A CA 1
ATOM 647 C C . ALA A 1 84 ? 13.568 5.276 -15.287 1.00 96.75 84 ALA A C 1
ATOM 649 O O . ALA A 1 84 ? 12.989 5.066 -14.217 1.00 96.75 84 ALA A O 1
ATOM 650 N N . ALA A 1 85 ? 14.333 4.353 -15.879 1.00 96.38 85 ALA A N 1
ATOM 651 C CA . ALA A 1 85 ? 14.491 2.986 -15.386 1.00 96.38 85 ALA A CA 1
ATOM 652 C C . ALA A 1 85 ? 15.079 2.936 -13.968 1.00 96.38 85 ALA A C 1
ATOM 654 O O . ALA A 1 85 ? 14.593 2.183 -13.124 1.00 96.38 85 ALA A O 1
ATOM 655 N N . THR A 1 86 ? 16.066 3.789 -13.677 1.00 96.56 86 THR A N 1
ATOM 656 C CA . THR A 1 86 ? 16.653 3.926 -12.335 1.00 96.56 86 THR A CA 1
ATOM 657 C C . THR A 1 86 ? 15.589 4.323 -11.320 1.00 96.56 86 THR A C 1
ATOM 659 O O . THR A 1 86 ? 15.464 3.689 -10.276 1.00 96.56 86 THR A O 1
ATOM 662 N N . THR A 1 87 ? 14.761 5.318 -11.648 1.00 97.00 87 THR A N 1
ATOM 663 C CA . THR A 1 87 ? 13.684 5.777 -10.762 1.00 97.00 87 THR A CA 1
ATOM 664 C C . THR A 1 87 ? 12.686 4.655 -10.468 1.00 97.00 87 THR A C 1
ATOM 666 O O . THR A 1 87 ? 12.291 4.457 -9.316 1.00 97.00 87 THR A O 1
ATOM 669 N N . TRP A 1 88 ? 12.283 3.888 -11.484 1.00 96.12 88 TRP A N 1
ATOM 670 C CA . TRP A 1 88 ? 11.360 2.766 -11.300 1.00 96.12 88 TRP A CA 1
ATOM 671 C C . TRP A 1 88 ? 11.970 1.655 -10.449 1.00 96.12 88 TRP A C 1
ATOM 673 O O . TRP A 1 88 ? 11.320 1.189 -9.513 1.00 96.12 88 TRP A O 1
ATOM 683 N N . LEU A 1 89 ? 13.225 1.283 -10.713 1.00 95.50 89 LEU A N 1
ATOM 684 C CA . LEU A 1 89 ? 13.931 0.253 -9.958 1.00 95.50 89 LEU A CA 1
ATOM 685 C C . LEU A 1 89 ? 14.145 0.661 -8.494 1.00 95.50 89 LEU A C 1
ATOM 687 O O . LEU A 1 89 ? 13.909 -0.141 -7.594 1.00 95.50 89 LEU A O 1
ATOM 691 N N . GLU A 1 90 ? 14.523 1.913 -8.227 1.00 95.31 90 GLU A N 1
ATOM 692 C CA . GLU A 1 90 ? 14.653 2.431 -6.860 1.00 95.31 90 GLU A CA 1
ATOM 693 C C . GLU A 1 90 ? 13.318 2.362 -6.108 1.00 95.31 90 GLU A C 1
ATOM 695 O O . GLU A 1 90 ? 13.265 1.944 -4.949 1.00 95.31 90 GLU A O 1
ATOM 700 N N . ARG A 1 91 ? 12.208 2.723 -6.764 1.00 95.62 91 ARG A N 1
ATOM 701 C CA . ARG A 1 91 ? 10.871 2.607 -6.167 1.00 95.62 91 ARG A CA 1
ATOM 702 C C . ARG A 1 91 ? 10.446 1.156 -5.959 1.00 95.62 91 ARG A C 1
ATOM 704 O O . ARG A 1 91 ? 9.850 0.867 -4.918 1.00 95.62 91 ARG A O 1
ATOM 711 N N . ALA A 1 92 ? 10.775 0.256 -6.884 1.00 95.31 92 ALA A N 1
ATOM 712 C CA . ALA A 1 92 ? 10.552 -1.179 -6.732 1.00 95.31 92 ALA A CA 1
ATOM 713 C C . ALA A 1 92 ? 11.342 -1.737 -5.539 1.00 95.31 92 ALA A C 1
ATOM 715 O O . ALA A 1 92 ? 10.773 -2.447 -4.716 1.00 95.31 92 ALA A O 1
ATOM 716 N N . ALA A 1 93 ? 12.604 -1.334 -5.367 1.00 95.19 93 ALA A N 1
ATOM 717 C CA . ALA A 1 93 ? 13.428 -1.719 -4.224 1.00 95.19 93 ALA A CA 1
ATOM 718 C C . ALA A 1 93 ? 12.862 -1.202 -2.889 1.00 95.19 93 ALA A C 1
ATOM 720 O O . ALA A 1 93 ? 12.833 -1.937 -1.903 1.00 95.19 93 ALA A O 1
ATOM 721 N N . VAL A 1 94 ? 12.345 0.032 -2.846 1.00 93.81 94 VAL A N 1
ATOM 722 C CA . VAL A 1 94 ? 11.657 0.561 -1.653 1.00 93.81 94 VAL A CA 1
ATOM 723 C C . VAL A 1 94 ? 10.394 -0.243 -1.337 1.00 93.81 94 VAL A C 1
ATOM 725 O O . VAL A 1 94 ? 10.137 -0.543 -0.170 1.00 93.81 94 VAL A O 1
ATOM 728 N N . ARG A 1 95 ? 9.606 -0.618 -2.354 1.00 94.06 95 ARG A N 1
ATOM 729 C CA . ARG A 1 95 ? 8.434 -1.481 -2.156 1.00 94.06 95 ARG A CA 1
ATOM 730 C C . ARG A 1 95 ? 8.845 -2.863 -1.651 1.00 94.06 95 ARG A C 1
ATOM 732 O O . ARG A 1 95 ? 8.268 -3.323 -0.673 1.00 94.06 95 ARG A O 1
ATOM 739 N N . ALA A 1 96 ? 9.850 -3.476 -2.265 1.00 94.81 96 ALA A N 1
ATOM 740 C CA . ALA A 1 96 ? 10.405 -4.766 -1.871 1.00 94.81 96 ALA A CA 1
ATOM 741 C C . ALA A 1 96 ? 10.895 -4.767 -0.417 1.00 94.81 96 ALA A C 1
ATOM 743 O O . ALA A 1 96 ? 10.604 -5.694 0.332 1.00 94.81 96 ALA A O 1
ATOM 744 N N . ALA A 1 97 ? 11.562 -3.697 0.021 1.00 93.81 97 ALA A N 1
ATOM 745 C CA . ALA A 1 97 ? 11.947 -3.545 1.418 1.00 93.81 97 ALA A CA 1
ATOM 746 C C . ALA A 1 97 ? 10.736 -3.494 2.359 1.00 93.81 97 ALA A C 1
ATOM 748 O O . ALA A 1 97 ? 10.756 -4.124 3.411 1.00 93.81 97 ALA A O 1
ATOM 749 N N . ALA A 1 98 ? 9.663 -2.797 1.977 1.00 93.44 98 ALA A N 1
ATOM 750 C CA . ALA A 1 98 ? 8.437 -2.776 2.772 1.00 93.44 98 ALA A CA 1
ATOM 751 C C . ALA A 1 98 ? 7.765 -4.160 2.852 1.00 93.44 98 ALA A C 1
ATOM 753 O O . ALA A 1 98 ? 7.243 -4.513 3.906 1.00 93.44 98 ALA A O 1
ATOM 754 N N . GLU A 1 99 ? 7.783 -4.942 1.767 1.00 94.25 99 GLU A N 1
ATOM 755 C CA . GLU A 1 99 ? 7.281 -6.323 1.766 1.00 94.25 99 GLU A CA 1
ATOM 756 C C . GLU A 1 99 ? 8.118 -7.232 2.680 1.00 94.25 99 GLU A C 1
ATOM 758 O O . GLU A 1 99 ? 7.553 -7.952 3.498 1.00 94.25 99 GLU A O 1
ATOM 763 N N . ALA A 1 100 ? 9.450 -7.142 2.615 1.00 92.50 100 ALA A N 1
ATOM 764 C CA . ALA A 1 100 ? 10.345 -7.914 3.479 1.00 92.50 100 ALA A CA 1
ATOM 765 C C . ALA A 1 100 ? 10.139 -7.587 4.971 1.00 92.50 100 ALA A C 1
ATOM 767 O O . ALA A 1 100 ? 10.056 -8.489 5.799 1.00 92.50 100 ALA A O 1
ATOM 768 N N . VAL A 1 101 ? 9.956 -6.306 5.314 1.00 91.06 101 VAL A N 1
ATOM 769 C CA . VAL A 1 101 ? 9.585 -5.894 6.682 1.00 91.06 101 VAL A CA 1
ATOM 770 C C . VAL A 1 101 ? 8.245 -6.501 7.105 1.00 91.06 101 VAL A C 1
ATOM 772 O O . VAL A 1 101 ? 8.079 -6.890 8.259 1.00 91.06 101 VAL A O 1
ATOM 775 N N . ALA A 1 102 ? 7.261 -6.557 6.204 1.00 91.88 102 ALA A N 1
ATOM 776 C CA . ALA A 1 102 ? 5.955 -7.128 6.518 1.00 91.88 102 ALA A CA 1
ATOM 777 C C . ALA A 1 102 ? 6.050 -8.631 6.822 1.00 91.88 102 ALA A C 1
ATOM 779 O O . ALA A 1 102 ? 5.427 -9.088 7.781 1.00 91.88 102 ALA A O 1
ATOM 780 N N . ASP A 1 103 ? 6.846 -9.370 6.045 1.00 89.62 103 ASP A N 1
ATOM 781 C CA . ASP A 1 103 ? 7.096 -10.799 6.264 1.00 89.62 103 ASP A CA 1
ATOM 782 C C . ASP A 1 103 ? 7.781 -11.076 7.605 1.00 89.62 103 ASP A C 1
ATOM 784 O O . ASP A 1 103 ? 7.523 -12.106 8.219 1.00 89.62 103 ASP A O 1
ATOM 788 N N . GLU A 1 104 ? 8.623 -10.161 8.085 1.00 87.06 104 GLU A N 1
ATOM 789 C CA . GLU A 1 104 ? 9.262 -10.297 9.393 1.00 87.06 104 GLU A CA 1
ATOM 790 C C . GLU A 1 104 ? 8.293 -9.980 10.542 1.00 87.06 104 GLU A C 1
ATOM 792 O O . GLU A 1 104 ? 8.226 -10.720 11.524 1.00 87.06 104 GLU A O 1
ATOM 797 N N . LEU A 1 105 ? 7.531 -8.885 10.433 1.00 85.81 105 LEU A N 1
ATOM 798 C CA . LEU A 1 105 ? 6.742 -8.348 11.548 1.00 85.81 105 LEU A CA 1
ATOM 799 C C . LEU A 1 105 ? 5.404 -9.058 11.771 1.00 85.81 105 LEU A C 1
ATOM 801 O O . LEU A 1 105 ? 4.961 -9.188 12.913 1.00 85.81 105 LEU A O 1
ATOM 805 N N . LEU A 1 106 ? 4.717 -9.465 10.703 1.00 86.62 106 LEU A N 1
ATOM 806 C CA . LEU A 1 106 ? 3.336 -9.948 10.800 1.00 86.62 106 LEU A CA 1
ATOM 807 C C . LEU A 1 106 ? 3.198 -11.356 11.390 1.00 86.62 106 LEU A C 1
ATOM 809 O O . LEU A 1 106 ? 2.287 -11.539 12.197 1.00 86.62 106 LEU A O 1
ATOM 813 N N . PRO A 1 107 ? 4.086 -12.329 11.105 1.00 81.88 107 PRO A N 1
ATOM 814 C CA . PRO A 1 107 ? 4.013 -13.650 11.734 1.00 81.88 107 PRO A CA 1
ATOM 815 C C . PRO A 1 107 ? 4.203 -13.630 13.256 1.00 81.88 107 PRO A C 1
ATOM 817 O O . PRO A 1 107 ? 3.818 -14.574 13.935 1.00 81.88 107 PRO A O 1
ATOM 820 N N . GLN A 1 108 ? 4.795 -12.563 13.799 1.00 75.44 108 GLN A N 1
ATOM 821 C CA . GLN A 1 108 ? 5.034 -12.401 15.238 1.00 75.44 108 GLN A CA 1
ATOM 822 C C . GLN A 1 108 ? 3.796 -11.900 15.996 1.00 75.44 108 GLN A C 1
ATOM 824 O O . GLN A 1 108 ? 3.795 -11.838 17.226 1.00 75.44 108 GLN A O 1
ATOM 829 N N . GLN A 1 109 ? 2.741 -11.512 15.279 1.00 72.31 109 GLN A N 1
ATOM 830 C CA . GLN A 1 109 ? 1.498 -11.038 15.870 1.00 72.31 109 GLN A CA 1
ATOM 831 C C . GLN A 1 109 ? 0.713 -12.271 16.323 1.00 72.31 109 GLN A C 1
ATOM 833 O O . GLN A 1 109 ? 0.168 -12.989 15.489 1.00 72.31 109 GLN A O 1
ATOM 838 N N . GLY A 1 110 ? 0.748 -12.548 17.632 1.00 73.38 110 GLY A N 1
ATOM 839 C CA . GLY A 1 110 ? 0.143 -13.731 18.255 1.00 73.38 110 GLY A CA 1
ATOM 840 C C . GLY A 1 110 ? -1.384 -13.819 18.114 1.00 73.38 110 GLY A C 1
ATOM 841 O O . GLY A 1 110 ? -1.986 -13.231 17.222 1.00 73.38 110 GLY A O 1
ATOM 842 N N . ASP A 1 111 ? -2.037 -14.526 19.034 1.00 81.69 111 ASP A N 1
ATOM 843 C CA . ASP A 1 111 ? -3.446 -14.942 18.894 1.00 81.69 111 ASP A CA 1
ATOM 844 C C . ASP A 1 111 ? -4.503 -13.836 19.125 1.00 81.69 111 ASP A C 1
ATOM 846 O O . ASP A 1 111 ? -5.678 -14.129 19.368 1.00 81.69 111 ASP A O 1
ATOM 850 N N . ASP A 1 112 ? -4.128 -12.552 19.079 1.00 89.38 112 ASP A N 1
ATOM 851 C CA . ASP A 1 112 ? -5.113 -11.473 19.181 1.00 89.38 112 ASP A CA 1
ATOM 852 C C . ASP A 1 112 ? -5.840 -11.274 17.843 1.00 89.38 112 ASP A C 1
ATOM 854 O O . ASP A 1 112 ? -5.265 -11.163 16.764 1.00 89.38 112 ASP A O 1
ATOM 858 N N . THR A 1 113 ? -7.154 -11.129 17.942 1.00 93.06 113 THR A N 1
ATOM 859 C CA . THR A 1 113 ? -8.052 -10.680 16.877 1.00 93.06 113 THR A CA 1
ATOM 860 C C . THR A 1 113 ? -7.717 -9.307 16.274 1.00 93.06 113 THR A C 1
ATOM 862 O O . THR A 1 113 ? -8.243 -8.989 15.201 1.00 93.06 113 THR A O 1
ATOM 865 N N . ILE A 1 114 ? -6.906 -8.481 16.947 1.00 94.88 114 ILE A N 1
ATOM 866 C CA . ILE A 1 114 ? -6.459 -7.160 16.482 1.00 94.88 114 ILE A CA 1
ATOM 867 C C . ILE A 1 114 ? -4.936 -7.162 16.316 1.00 94.88 114 ILE A C 1
ATOM 869 O O . ILE A 1 114 ? -4.195 -7.283 17.292 1.00 94.88 114 ILE A O 1
ATOM 873 N N . VAL A 1 115 ? -4.469 -6.938 15.089 1.00 95.25 115 VAL A N 1
ATOM 874 C CA . VAL A 1 115 ? -3.043 -6.779 14.779 1.00 95.25 115 VAL A CA 1
ATOM 875 C C . VAL A 1 115 ? -2.609 -5.347 15.069 1.00 95.25 115 VAL A C 1
ATOM 877 O O . VAL A 1 115 ? -3.206 -4.406 14.542 1.00 95.25 115 VAL A O 1
ATOM 880 N N . ARG A 1 116 ? -1.559 -5.167 15.879 1.00 94.50 116 ARG A N 1
ATOM 881 C CA . ARG A 1 116 ? -1.062 -3.843 16.282 1.00 94.50 116 ARG A CA 1
ATOM 882 C C . ARG A 1 116 ? 0.314 -3.606 15.688 1.00 94.50 116 ARG A C 1
ATOM 884 O O . ARG A 1 116 ? 1.297 -4.210 16.107 1.00 94.50 116 ARG A O 1
ATOM 891 N N . LEU A 1 117 ? 0.373 -2.714 14.712 1.00 94.38 117 LEU A N 1
ATOM 892 C CA . LEU A 1 117 ? 1.604 -2.353 14.034 1.00 94.38 117 LEU A CA 1
ATOM 893 C C . LEU A 1 117 ? 2.099 -1.007 14.552 1.00 94.38 117 LEU A C 1
ATOM 895 O O . LEU A 1 117 ? 1.341 -0.046 14.619 1.00 94.38 117 LEU A O 1
ATOM 899 N N . GLU A 1 118 ? 3.393 -0.912 14.843 1.00 92.19 118 GLU A N 1
ATOM 900 C CA . GLU A 1 118 ? 4.031 0.362 15.212 1.00 92.19 118 GLU A CA 1
ATOM 901 C C . GLU A 1 118 ? 4.280 1.269 13.990 1.00 92.19 118 GLU A C 1
ATOM 903 O O . GLU A 1 118 ? 4.620 2.440 14.124 1.00 92.19 118 GLU A O 1
ATOM 908 N N . ARG A 1 119 ? 4.106 0.737 12.773 1.00 91.62 119 ARG A N 1
ATOM 909 C CA . ARG A 1 119 ? 4.157 1.472 11.502 1.00 91.62 119 ARG A CA 1
ATOM 910 C C . ARG A 1 119 ? 3.329 0.759 10.440 1.00 91.62 119 ARG A C 1
ATOM 912 O O . ARG A 1 119 ? 3.205 -0.464 10.473 1.00 91.62 119 ARG A O 1
ATOM 919 N N . LEU A 1 120 ? 2.804 1.499 9.464 1.00 93.94 120 LEU A N 1
ATOM 920 C CA . LEU A 1 120 ? 2.101 0.882 8.341 1.00 93.94 120 LEU A CA 1
ATOM 921 C C . LEU A 1 120 ? 3.064 0.032 7.502 1.00 93.94 120 LEU A C 1
ATOM 923 O O . LEU A 1 120 ? 4.068 0.532 6.996 1.00 93.94 120 LEU A O 1
ATOM 927 N N . VAL A 1 121 ? 2.708 -1.236 7.305 1.00 93.94 121 VAL A N 1
ATOM 928 C CA . VAL A 1 121 ? 3.395 -2.162 6.395 1.00 93.94 121 VAL A CA 1
ATOM 929 C C . VAL A 1 121 ? 2.394 -2.811 5.431 1.00 93.94 121 VAL A C 1
ATOM 931 O O . VAL A 1 121 ? 1.190 -2.784 5.702 1.00 93.94 121 VAL A O 1
ATOM 934 N N . PRO A 1 122 ? 2.842 -3.392 4.301 1.00 94.88 122 PRO A N 1
ATOM 935 C CA . PRO A 1 122 ? 2.009 -4.195 3.401 1.00 94.88 122 PRO A CA 1
ATOM 936 C C . PRO A 1 122 ? 1.406 -5.446 4.073 1.00 94.88 122 PRO A C 1
ATOM 938 O O . PRO A 1 122 ? 1.862 -6.566 3.882 1.00 94.88 122 PRO A O 1
ATOM 941 N N . TRP A 1 123 ? 0.351 -5.278 4.866 1.00 94.00 123 TRP A N 1
ATOM 942 C CA . TRP A 1 123 ? -0.206 -6.362 5.682 1.00 94.00 123 TRP A CA 1
ATOM 943 C C . TRP A 1 123 ? -1.237 -7.245 4.973 1.00 94.00 123 TRP A C 1
ATOM 945 O O . TRP A 1 123 ? -1.551 -8.338 5.446 1.00 94.00 123 TRP A O 1
ATOM 955 N N . ARG A 1 124 ? -1.800 -6.789 3.848 1.00 90.44 124 ARG A N 1
ATOM 956 C CA . ARG A 1 124 ? -2.846 -7.535 3.132 1.00 90.44 124 ARG A CA 1
ATOM 957 C C . ARG A 1 124 ? -2.312 -8.888 2.662 1.00 90.44 124 ARG A C 1
ATOM 959 O O . ARG A 1 124 ? -1.220 -8.954 2.112 1.00 90.44 124 ARG A O 1
ATOM 966 N N . GLY A 1 125 ? -3.094 -9.945 2.882 1.00 87.38 125 GLY A N 1
ATOM 967 C CA . GLY A 1 125 ? -2.711 -11.326 2.562 1.00 87.38 125 GLY A CA 1
ATOM 968 C C . GLY A 1 125 ? -1.796 -12.002 3.591 1.00 87.38 125 GLY A C 1
ATOM 969 O O . GLY A 1 125 ? -1.461 -13.165 3.413 1.00 87.38 125 GLY A O 1
ATOM 970 N N . ARG A 1 126 ? -1.413 -11.306 4.670 1.00 90.06 126 ARG A N 1
ATOM 971 C CA . ARG A 1 126 ? -0.505 -11.817 5.718 1.00 90.06 126 ARG A CA 1
ATOM 972 C C . ARG A 1 126 ? -1.154 -11.926 7.099 1.00 90.06 126 ARG A C 1
ATOM 974 O O . ARG A 1 126 ? -0.480 -12.180 8.090 1.00 90.06 126 ARG A O 1
ATOM 981 N N . THR A 1 127 ? -2.458 -11.694 7.176 1.00 90.44 127 THR A N 1
ATOM 982 C CA . THR A 1 127 ? -3.233 -11.785 8.416 1.00 90.44 127 THR A CA 1
ATOM 983 C C . THR A 1 127 ? -3.754 -13.199 8.628 1.00 90.44 127 THR A C 1
ATOM 985 O O . THR A 1 127 ? -4.146 -13.865 7.670 1.00 90.44 127 THR A O 1
ATOM 988 N N . LEU A 1 128 ? -3.853 -13.626 9.882 1.00 90.56 128 LEU A N 1
ATOM 989 C CA . LEU A 1 128 ? -4.440 -14.910 10.251 1.00 90.56 128 LEU A CA 1
ATOM 990 C C . LEU A 1 128 ? -5.969 -14.890 10.116 1.00 90.56 128 LEU A C 1
ATOM 992 O O . LEU A 1 128 ? -6.622 -13.847 10.214 1.00 90.56 128 LEU A O 1
ATOM 996 N N . ALA A 1 129 ? -6.567 -16.068 9.925 1.00 90.06 129 ALA A N 1
ATOM 997 C CA . ALA A 1 129 ? -8.007 -16.208 9.698 1.00 90.06 129 ALA A CA 1
ATOM 998 C C . ALA A 1 129 ? -8.860 -15.580 10.819 1.00 90.06 129 ALA A C 1
ATOM 1000 O O . ALA A 1 129 ? -9.867 -14.932 10.529 1.00 90.06 129 ALA A O 1
ATOM 1001 N N . HIS A 1 130 ? -8.425 -15.690 12.077 1.00 90.88 130 HIS A N 1
ATOM 1002 C CA . HIS A 1 130 ? -9.131 -15.146 13.243 1.00 90.88 130 HIS A CA 1
ATOM 1003 C C . HIS A 1 130 ? -8.950 -13.628 13.437 1.00 90.88 130 HIS A C 1
ATOM 1005 O O . HIS A 1 130 ? -9.667 -13.017 14.231 1.00 90.88 130 HIS A O 1
ATOM 1011 N N . GLN A 1 131 ? -8.004 -13.001 12.733 1.00 94.25 131 GLN A N 1
ATOM 1012 C CA . GLN A 1 131 ? -7.767 -11.565 12.840 1.00 94.25 131 GLN A CA 1
ATOM 1013 C C . GLN A 1 131 ? -8.863 -10.801 12.094 1.00 94.25 131 GLN A C 1
ATOM 1015 O O . GLN A 1 131 ? -9.228 -11.133 10.961 1.00 94.25 131 GLN A O 1
ATOM 1020 N N . THR A 1 132 ? -9.378 -9.761 12.746 1.00 95.69 132 THR A N 1
ATOM 1021 C CA . THR A 1 132 ? -10.512 -8.950 12.275 1.00 95.69 132 THR A CA 1
ATOM 1022 C C . THR A 1 132 ? -10.114 -7.529 11.917 1.00 95.69 132 THR A C 1
ATOM 1024 O O . THR A 1 132 ? -10.754 -6.934 11.058 1.00 95.69 132 THR A O 1
ATOM 1027 N N . HIS A 1 133 ? -9.067 -6.992 12.544 1.00 96.94 133 HIS A N 1
ATOM 1028 C CA . HIS A 1 133 ? -8.610 -5.627 12.326 1.00 96.94 133 HIS A CA 1
ATOM 1029 C C . HIS A 1 133 ? -7.088 -5.547 12.362 1.00 96.94 133 HIS A C 1
ATOM 1031 O O . HIS A 1 133 ? -6.429 -6.316 13.063 1.00 96.94 133 HIS A O 1
ATOM 1037 N N . VAL A 1 134 ? -6.551 -4.566 11.647 1.00 97.00 134 VAL A N 1
ATOM 1038 C CA . VAL A 1 134 ? -5.151 -4.144 11.729 1.00 97.00 134 VAL A CA 1
ATOM 1039 C C . VAL A 1 134 ? -5.137 -2.665 12.086 1.00 97.00 134 VAL A C 1
ATOM 1041 O O . VAL A 1 134 ? -5.895 -1.901 11.493 1.00 97.00 134 VAL A O 1
ATOM 1044 N N . MET A 1 135 ? -4.295 -2.252 13.030 1.00 97.56 135 MET A N 1
ATOM 1045 C CA . MET A 1 135 ? -4.139 -0.850 13.420 1.00 97.56 135 MET A CA 1
ATOM 1046 C C . MET A 1 135 ? -2.685 -0.387 13.354 1.00 97.56 135 MET A C 1
ATOM 1048 O O . MET A 1 135 ? -1.770 -1.185 13.556 1.00 97.56 135 MET A O 1
ATOM 1052 N N . TRP A 1 136 ? -2.488 0.894 13.040 1.00 97.50 136 TRP A N 1
ATOM 1053 C CA . TRP A 1 136 ? -1.180 1.526 12.849 1.00 97.50 136 TRP A CA 1
ATOM 1054 C C . TRP A 1 136 ? -1.262 3.056 13.037 1.00 97.50 136 TRP A C 1
ATOM 1056 O O . TRP A 1 136 ? -2.354 3.619 12.923 1.00 97.50 136 TRP A O 1
ATOM 1066 N N . PRO A 1 137 ? -0.142 3.757 13.291 1.00 98.00 137 PRO A N 1
ATOM 1067 C CA . PRO A 1 137 ? -0.117 5.221 13.323 1.00 98.00 137 PRO A CA 1
ATOM 1068 C C . PRO A 1 137 ? -0.419 5.830 11.950 1.00 98.00 137 PRO A C 1
ATOM 1070 O O . PRO A 1 137 ? 0.118 5.359 10.946 1.00 98.00 137 PRO A O 1
ATOM 1073 N N . ASP A 1 138 ? -1.223 6.892 11.886 1.00 96.88 138 ASP A N 1
ATOM 1074 C CA . ASP A 1 138 ? -1.506 7.587 10.623 1.00 96.88 138 ASP A CA 1
ATOM 1075 C C . ASP A 1 138 ? -0.214 8.218 10.054 1.00 96.88 138 ASP A C 1
ATOM 1077 O O . ASP A 1 138 ? 0.390 9.066 10.718 1.00 96.88 138 ASP A O 1
ATOM 1081 N N . PRO A 1 139 ? 0.239 7.827 8.845 1.00 92.94 139 PRO A N 1
ATOM 1082 C CA . PRO A 1 139 ? 1.475 8.350 8.273 1.00 92.94 139 PRO A CA 1
ATOM 1083 C C . PRO A 1 139 ? 1.350 9.777 7.712 1.00 92.94 139 PRO A C 1
ATOM 1085 O O . PRO A 1 139 ? 2.369 10.339 7.312 1.00 92.94 139 PRO A O 1
ATOM 1088 N N . VAL A 1 140 ? 0.139 10.340 7.624 1.00 92.50 140 VAL A N 1
ATOM 1089 C CA . VAL A 1 140 ? -0.132 11.647 7.005 1.00 92.50 140 VAL A CA 1
ATOM 1090 C C . VAL A 1 140 ? -0.506 12.687 8.055 1.00 92.50 140 VAL A C 1
ATOM 1092 O O . VAL A 1 140 ? 0.220 13.664 8.227 1.00 92.50 140 VAL A O 1
ATOM 1095 N N . ASP A 1 141 ? -1.609 12.468 8.769 1.00 89.81 141 ASP A N 1
ATOM 1096 C CA . ASP A 1 141 ? -2.220 13.494 9.628 1.00 89.81 141 ASP A CA 1
ATOM 1097 C C . ASP A 1 141 ? -1.872 13.320 11.120 1.00 89.81 141 ASP A C 1
ATOM 1099 O O . ASP A 1 141 ? -2.227 14.151 11.961 1.00 89.81 141 ASP A O 1
ATOM 1103 N N . GLY A 1 142 ? -1.142 12.252 11.458 1.00 91.50 142 GLY A N 1
ATOM 1104 C CA . GLY A 1 142 ? -0.889 11.843 12.837 1.00 91.50 142 GLY A CA 1
ATOM 1105 C C . GLY A 1 142 ? -2.111 11.203 13.508 1.00 91.50 142 GLY A C 1
ATOM 1106 O O . GLY A 1 142 ? -3.207 11.128 12.958 1.00 91.50 142 GLY A O 1
ATOM 1107 N N . GLY A 1 143 ? -1.918 10.695 14.724 1.00 96.62 143 GLY A N 1
ATOM 1108 C CA . GLY A 1 143 ? -2.908 9.845 15.388 1.00 96.62 143 GLY A CA 1
ATOM 1109 C C . GLY A 1 143 ? -2.815 8.392 14.928 1.00 96.62 143 GLY A C 1
ATOM 1110 O O . GLY A 1 143 ? -1.726 7.907 14.621 1.00 96.62 143 GLY A O 1
ATOM 1111 N N . TRP A 1 144 ? -3.938 7.676 14.946 1.00 98.50 144 TRP A N 1
ATOM 1112 C CA . TRP A 1 144 ? -3.982 6.234 14.715 1.00 98.50 144 TRP A CA 1
ATOM 1113 C C . TRP A 1 144 ? -5.168 5.817 13.858 1.00 98.50 144 TRP A C 1
ATOM 1115 O O . TRP A 1 144 ? -6.286 6.309 14.008 1.00 98.50 144 TRP A O 1
ATOM 1125 N N . LEU A 1 145 ? -4.908 4.843 12.993 1.00 98.38 145 LEU A N 1
ATOM 1126 C CA . LEU A 1 145 ? -5.870 4.240 12.089 1.00 98.38 145 LEU A CA 1
ATOM 1127 C C . LEU A 1 145 ? -6.066 2.770 12.436 1.00 98.38 145 LEU A C 1
ATOM 1129 O O . LEU A 1 145 ? -5.140 2.086 12.871 1.00 98.38 145 LEU A O 1
ATOM 1133 N N . ALA A 1 146 ? -7.270 2.276 12.185 1.00 98.06 146 ALA A N 1
ATOM 1134 C CA . ALA A 1 146 ? -7.568 0.859 12.155 1.00 98.06 146 ALA A CA 1
ATOM 1135 C C . ALA A 1 146 ? -8.391 0.538 10.912 1.00 98.06 146 ALA A C 1
ATOM 1137 O O . ALA A 1 146 ? -9.278 1.297 10.521 1.00 98.06 146 ALA A O 1
ATOM 1138 N N . GLN A 1 147 ? -8.093 -0.599 10.296 1.00 97.81 147 GLN A N 1
ATOM 1139 C CA . GLN A 1 147 ? -8.828 -1.120 9.159 1.00 97.81 147 GLN A CA 1
ATOM 1140 C C . GLN A 1 147 ? -9.352 -2.518 9.464 1.00 97.81 147 GLN A C 1
ATOM 1142 O O . GLN A 1 147 ? -8.595 -3.393 9.889 1.00 97.81 147 GLN A O 1
ATOM 1147 N N . ALA A 1 148 ? -10.639 -2.730 9.203 1.00 97.12 148 ALA A N 1
ATOM 1148 C CA . ALA A 1 148 ? -11.243 -4.050 9.225 1.00 97.12 148 ALA A CA 1
ATOM 1149 C C . ALA A 1 148 ? -10.690 -4.909 8.077 1.00 97.12 148 ALA A C 1
ATOM 1151 O O . ALA A 1 148 ? -10.586 -4.469 6.926 1.00 97.12 148 ALA A O 1
ATOM 1152 N N . ILE A 1 149 ? -10.325 -6.144 8.406 1.00 96.00 149 ILE A N 1
ATOM 1153 C CA . ILE A 1 149 ? -9.823 -7.145 7.469 1.00 96.00 149 ILE A CA 1
ATOM 1154 C C . ILE A 1 149 ? -11.011 -7.689 6.673 1.00 96.00 149 ILE A C 1
ATOM 1156 O O . ILE A 1 149 ? -12.053 -8.007 7.248 1.00 96.00 149 ILE A O 1
ATOM 1160 N N . GLY A 1 150 ? -10.850 -7.790 5.354 1.00 94.75 150 GLY A N 1
ATOM 1161 C CA . GLY A 1 150 ? -11.844 -8.383 4.461 1.00 94.75 150 GLY A CA 1
ATOM 1162 C C . GLY A 1 150 ? -12.048 -9.875 4.726 1.00 94.75 150 GLY A C 1
ATOM 1163 O O . GLY A 1 150 ? -11.176 -10.549 5.284 1.00 94.75 150 GLY A O 1
ATOM 1164 N N . ARG A 1 151 ? -13.201 -10.408 4.338 1.00 92.88 151 ARG A N 1
ATOM 1165 C CA . ARG A 1 151 ? -13.445 -11.847 4.379 1.00 92.88 151 ARG A CA 1
ATOM 1166 C C . ARG A 1 151 ? -12.601 -12.555 3.319 1.00 92.88 151 ARG A C 1
ATOM 1168 O O . ARG A 1 151 ? -12.128 -11.946 2.365 1.00 92.88 151 ARG A O 1
ATOM 1175 N N . GLU A 1 152 ? -12.393 -13.850 3.514 1.00 88.38 152 GLU A N 1
ATOM 1176 C CA . GLU A 1 152 ? -11.588 -14.665 2.601 1.00 88.38 152 GLU A CA 1
ATOM 1177 C C . GLU A 1 152 ? -12.310 -14.924 1.269 1.00 88.38 152 GLU A C 1
ATOM 1179 O O . GLU A 1 152 ? -11.678 -14.925 0.217 1.00 88.38 152 GLU A O 1
ATOM 1184 N N . ASP A 1 153 ? -13.637 -15.076 1.315 1.00 91.06 153 ASP A N 1
ATOM 1185 C CA . ASP A 1 153 ? -14.516 -15.251 0.154 1.00 91.06 153 ASP A CA 1
ATOM 1186 C C . ASP A 1 153 ? -14.815 -13.937 -0.582 1.00 91.06 153 ASP A C 1
ATOM 1188 O O . ASP A 1 153 ? -15.006 -13.941 -1.797 1.00 91.06 153 ASP A O 1
ATOM 1192 N N . ASP A 1 154 ? -14.826 -12.816 0.143 1.00 91.50 154 ASP A N 1
ATOM 1193 C CA . ASP A 1 154 ? -14.985 -11.479 -0.423 1.00 91.50 154 ASP A CA 1
ATOM 1194 C C . ASP A 1 154 ? -14.168 -10.435 0.368 1.00 91.50 154 ASP A C 1
ATOM 1196 O O . ASP A 1 154 ? -14.626 -9.920 1.397 1.00 91.50 154 ASP A O 1
ATOM 1200 N N . PRO A 1 155 ? -12.963 -10.068 -0.112 1.00 87.88 155 PRO A N 1
ATOM 1201 C CA . PRO A 1 155 ? -12.125 -9.059 0.535 1.00 87.88 155 PRO A CA 1
ATOM 1202 C C . PRO A 1 155 ? -12.753 -7.658 0.599 1.00 87.88 155 PRO A C 1
ATOM 1204 O O . PRO A 1 155 ? -12.280 -6.816 1.369 1.00 87.88 155 PRO A O 1
ATOM 1207 N N . MET A 1 156 ? -13.796 -7.392 -0.199 1.00 89.94 156 MET A N 1
ATOM 1208 C CA . MET A 1 156 ? -14.552 -6.137 -0.179 1.00 89.94 156 MET A CA 1
ATOM 1209 C C . MET A 1 156 ? -15.627 -6.112 0.908 1.00 89.94 156 MET A C 1
ATOM 1211 O O . MET A 1 156 ? -16.227 -5.064 1.130 1.00 89.94 156 MET A O 1
ATOM 1215 N N . VAL A 1 157 ? -15.855 -7.218 1.614 1.00 93.44 157 VAL A N 1
ATOM 1216 C CA . VAL A 1 157 ? -16.756 -7.280 2.765 1.00 93.44 157 VAL A CA 1
ATOM 1217 C C . VAL A 1 157 ? -15.910 -7.464 4.025 1.00 93.44 157 VAL A C 1
ATOM 1219 O O . VAL A 1 157 ? -15.118 -8.403 4.090 1.00 93.44 157 VAL A O 1
ATOM 1222 N N . PRO A 1 158 ? -16.027 -6.601 5.046 1.00 94.88 158 PRO A N 1
ATOM 1223 C CA . PRO A 1 158 ? -15.212 -6.716 6.247 1.00 94.88 158 PRO A CA 1
ATOM 1224 C C . PRO A 1 158 ? -15.688 -7.899 7.101 1.00 94.88 158 PRO A C 1
ATOM 1226 O O . PRO A 1 158 ? -16.885 -8.167 7.195 1.00 94.88 158 PRO A O 1
ATOM 1229 N N . LYS A 1 159 ? -14.761 -8.589 7.776 1.00 94.69 159 LYS A N 1
ATOM 1230 C CA . LYS A 1 159 ? -15.093 -9.641 8.756 1.00 94.69 159 LYS A CA 1
ATOM 1231 C C . LYS A 1 159 ? -15.921 -9.088 9.915 1.00 94.69 159 LYS A C 1
ATOM 1233 O O . LYS A 1 159 ? -16.836 -9.750 10.385 1.00 94.69 159 LYS A O 1
ATOM 1238 N N . VAL A 1 160 ? -15.581 -7.879 10.358 1.00 95.69 160 VAL A N 1
ATOM 1239 C CA . VAL A 1 160 ? -16.333 -7.099 11.343 1.00 95.69 160 VAL A CA 1
ATOM 1240 C C . VAL A 1 160 ? -16.427 -5.674 10.816 1.00 95.69 160 VAL A C 1
ATOM 1242 O O . VAL A 1 160 ? -15.406 -5.022 10.614 1.00 95.69 160 VAL A O 1
ATOM 1245 N N . ALA A 1 161 ? -17.644 -5.208 10.550 1.00 95.81 161 ALA A N 1
ATOM 1246 C CA . ALA A 1 161 ? -17.875 -3.857 10.060 1.00 95.81 161 ALA A CA 1
ATOM 1247 C C . ALA A 1 161 ? -17.848 -2.842 11.211 1.00 95.81 161 ALA A C 1
ATOM 1249 O O . ALA A 1 161 ? -18.233 -3.148 12.339 1.00 95.81 161 ALA A O 1
ATOM 1250 N N . TYR A 1 162 ? -17.468 -1.599 10.914 1.00 96.56 162 TYR A N 1
ATOM 1251 C CA . TYR A 1 162 ? -17.792 -0.499 11.818 1.00 96.56 162 TYR A CA 1
ATOM 1252 C C . TYR A 1 162 ? -19.311 -0.253 11.813 1.00 96.56 162 TYR A C 1
ATOM 1254 O O . TYR A 1 162 ? -19.942 -0.413 10.763 1.00 96.56 162 TYR A O 1
ATOM 1262 N N . PRO A 1 163 ? -19.914 0.159 12.946 1.00 95.50 163 PRO A N 1
ATOM 1263 C CA . PRO A 1 163 ? -21.345 0.420 13.021 1.00 95.50 163 PRO A CA 1
ATOM 1264 C C . PRO A 1 163 ? -21.800 1.396 11.936 1.00 95.50 163 PRO A C 1
ATOM 1266 O O . PRO A 1 163 ? -21.205 2.458 11.760 1.00 95.50 163 PRO A O 1
ATOM 1269 N N . GLY A 1 164 ? -22.894 1.074 11.240 1.00 94.62 164 GLY A N 1
ATOM 1270 C CA . GLY A 1 164 ? -23.413 1.917 10.155 1.00 94.62 164 GLY A CA 1
ATOM 1271 C C . GLY A 1 164 ? -23.695 3.357 10.598 1.00 94.62 164 GLY A C 1
ATOM 1272 O O . GLY A 1 164 ? -23.425 4.294 9.856 1.00 94.62 164 GLY A O 1
ATOM 1273 N N . GLY A 1 165 ? -24.135 3.540 11.849 1.00 94.75 165 GLY A N 1
ATOM 1274 C CA . GLY A 1 165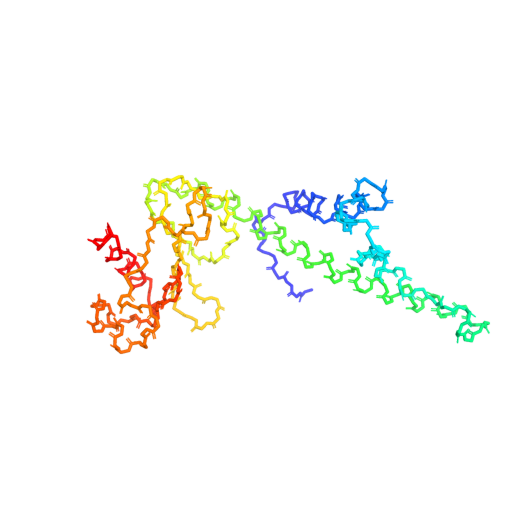 ? -24.358 4.856 12.450 1.00 94.75 165 GLY A CA 1
ATOM 1275 C C . GLY A 1 165 ? -23.092 5.691 12.670 1.00 94.75 165 GLY A C 1
ATOM 1276 O O . GLY A 1 165 ? -23.218 6.859 13.001 1.00 94.75 165 GLY A O 1
ATOM 1277 N N . TRP A 1 166 ? -21.890 5.130 12.508 1.00 96.56 166 TRP A N 1
ATOM 1278 C CA . TRP A 1 166 ? -20.625 5.872 12.582 1.00 96.56 166 TRP A CA 1
ATOM 1279 C C . TRP A 1 166 ? -20.159 6.388 11.221 1.00 96.56 166 TRP A C 1
ATOM 1281 O O . TRP A 1 166 ? -19.391 7.349 11.149 1.00 96.56 166 TRP A O 1
ATOM 1291 N N . ILE A 1 167 ? -20.579 5.732 10.139 1.00 95.94 167 ILE A N 1
ATOM 1292 C CA . ILE A 1 167 ? -20.021 5.954 8.808 1.00 95.94 167 ILE A CA 1
ATOM 1293 C C . ILE A 1 167 ? -20.376 7.356 8.309 1.00 95.94 167 ILE A C 1
ATOM 1295 O O . ILE A 1 167 ? -21.543 7.724 8.214 1.00 95.94 167 ILE A O 1
ATOM 1299 N N . GLY A 1 168 ? -19.350 8.133 7.960 1.00 94.31 168 GLY A N 1
ATOM 1300 C CA . GLY A 1 168 ? -19.509 9.492 7.438 1.00 94.31 168 GLY A CA 1
ATOM 1301 C C . GLY A 1 168 ? -19.775 10.566 8.496 1.00 94.31 168 GLY A C 1
ATOM 1302 O O . GLY A 1 168 ? -19.875 11.737 8.132 1.00 94.31 168 GLY A O 1
ATOM 1303 N N . LEU A 1 169 ? -19.842 10.211 9.785 1.00 96.12 169 LEU A N 1
ATOM 1304 C CA . LEU A 1 169 ? -19.926 11.199 10.859 1.00 96.12 169 LEU A CA 1
ATOM 1305 C C . LEU A 1 169 ? -18.621 12.002 10.982 1.00 96.12 169 LEU A C 1
ATOM 1307 O O . LEU A 1 169 ? -17.520 11.464 10.834 1.00 96.12 169 LEU A O 1
ATOM 1311 N N . GLY A 1 170 ? -18.755 13.295 11.286 1.00 92.44 170 GLY A N 1
ATOM 1312 C CA . GLY A 1 170 ? -17.635 14.144 11.698 1.00 92.44 170 GLY A CA 1
ATOM 1313 C C . GLY A 1 170 ? -17.204 13.861 13.141 1.00 92.44 170 GLY A C 1
ATOM 1314 O O . GLY A 1 170 ? -17.962 13.273 13.908 1.00 92.44 170 GLY A O 1
ATOM 1315 N N . ALA A 1 171 ? -16.005 14.313 13.519 1.00 95.88 171 ALA A N 1
ATOM 1316 C CA . ALA A 1 171 ? -15.352 13.961 14.785 1.00 95.88 171 ALA A CA 1
ATOM 1317 C C . ALA A 1 171 ? -16.222 14.167 16.042 1.00 95.88 171 ALA A C 1
ATOM 1319 O O . ALA A 1 171 ? -16.331 13.257 16.854 1.00 95.88 171 ALA A O 1
ATOM 1320 N N . GLU A 1 172 ? -16.877 15.324 16.200 1.00 97.06 172 GLU A N 1
ATOM 1321 C CA . GLU A 1 172 ? -17.690 15.619 17.397 1.00 97.06 172 GLU A CA 1
ATOM 1322 C C . GLU A 1 172 ? -18.883 14.665 17.544 1.00 97.06 172 GLU A C 1
ATOM 1324 O O . GLU A 1 172 ? -19.110 14.079 18.605 1.00 97.06 172 GLU A O 1
ATOM 1329 N N . GLU A 1 173 ? -19.626 14.469 16.457 1.00 97.44 173 GLU A N 1
ATOM 1330 C CA . GLU A 1 173 ? -20.802 13.602 16.441 1.00 97.44 173 GLU A CA 1
ATOM 1331 C C . GLU A 1 173 ? -20.404 12.126 16.553 1.00 97.44 173 GLU A C 1
ATOM 1333 O O . GLU A 1 173 ? -21.027 11.360 17.289 1.00 97.44 173 GLU A O 1
ATOM 1338 N N . LEU A 1 174 ? -19.307 11.732 15.901 1.00 97.88 174 LEU A N 1
ATOM 1339 C CA . LEU A 1 174 ? -18.745 10.397 16.037 1.00 97.88 174 LEU A CA 1
ATOM 1340 C C . LEU A 1 174 ? -18.295 10.128 17.471 1.00 97.88 174 LEU A C 1
ATOM 1342 O O . LEU A 1 174 ? -18.585 9.056 17.996 1.00 97.88 174 LEU A O 1
ATOM 1346 N N . ALA A 1 175 ? -17.629 11.076 18.129 1.00 97.81 175 ALA A N 1
ATOM 1347 C CA . ALA A 1 175 ? -17.214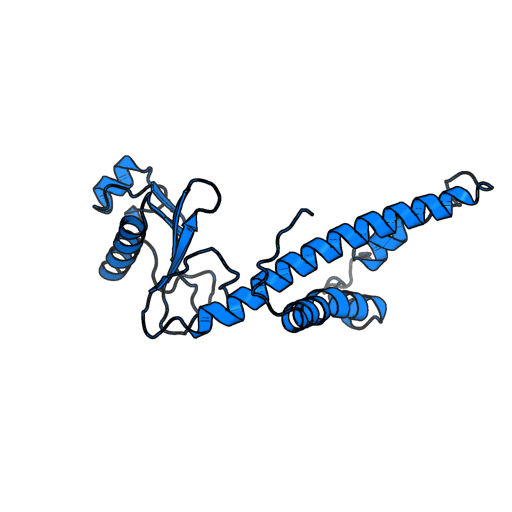 10.929 19.518 1.00 97.81 175 ALA A CA 1
ATOM 1348 C C . ALA A 1 175 ? -18.418 10.744 20.451 1.00 97.81 175 ALA A C 1
ATOM 1350 O O . ALA A 1 175 ? -18.391 9.892 21.342 1.00 97.81 175 ALA A O 1
ATOM 1351 N N . ARG A 1 176 ? -19.510 11.477 20.199 1.00 97.38 176 ARG A N 1
ATOM 1352 C CA . ARG A 1 176 ? -20.770 11.358 20.941 1.00 97.38 176 ARG A CA 1
ATOM 1353 C C . ARG A 1 176 ? -21.440 9.995 20.745 1.00 97.38 176 ARG A C 1
ATOM 1355 O O . ARG A 1 176 ? -21.832 9.373 21.728 1.00 97.38 176 ARG A O 1
ATOM 1362 N N . VAL A 1 177 ? -21.572 9.531 19.500 1.00 96.38 177 VAL A N 1
ATOM 1363 C CA . VAL A 1 177 ? -22.289 8.286 19.154 1.00 96.38 177 VAL A CA 1
ATOM 1364 C C . VAL A 1 177 ? -21.458 7.039 19.461 1.00 96.38 177 VAL A C 1
ATOM 1366 O O . VAL A 1 177 ? -21.991 6.042 19.941 1.00 96.38 177 VAL A O 1
ATOM 1369 N N . SER A 1 178 ? -20.151 7.080 19.204 1.00 95.62 178 SER A N 1
ATOM 1370 C CA . SER A 1 178 ? -19.238 5.975 19.516 1.00 95.62 178 SER A CA 1
ATOM 1371 C C . SER A 1 178 ? -18.856 5.925 20.992 1.00 95.62 178 SER A C 1
ATOM 1373 O O . SER A 1 178 ? -18.388 4.888 21.451 1.00 95.62 178 SER A O 1
ATOM 1375 N N . GLY A 1 179 ? -18.989 7.037 21.724 1.00 96.50 179 GLY A N 1
ATOM 1376 C CA . GLY A 1 179 ? -18.482 7.209 23.085 1.00 96.50 179 GLY A CA 1
ATOM 1377 C C . GLY A 1 179 ? -16.951 7.255 23.183 1.00 96.50 179 GLY A C 1
ATOM 1378 O O . GLY A 1 179 ? -16.413 7.055 24.276 1.00 96.50 179 GLY A O 1
ATOM 1379 N N . VAL A 1 180 ? -16.220 7.366 22.066 1.00 97.94 180 VAL A N 1
ATOM 1380 C CA . VAL A 1 180 ? -14.751 7.499 22.025 1.00 97.94 180 VAL A CA 1
ATOM 1381 C C . VAL A 1 180 ? -14.426 8.978 21.832 1.00 97.94 180 VAL A C 1
ATOM 1383 O O . VAL A 1 180 ? -14.626 9.515 20.749 1.00 97.94 180 VAL A O 1
ATOM 1386 N N . GLN A 1 181 ? -13.944 9.649 22.880 1.00 97.88 181 GLN A N 1
ATOM 1387 C CA . GLN A 1 181 ? -13.823 11.117 22.901 1.00 97.88 181 GLN A CA 1
ATOM 1388 C C . GLN A 1 181 ? -12.911 11.693 21.812 1.00 97.88 181 GLN A C 1
ATOM 1390 O O . GLN A 1 181 ? -13.119 12.819 21.368 1.00 97.88 181 GLN A O 1
ATOM 1395 N N . ASP A 1 182 ? -11.898 10.942 21.395 1.00 97.81 182 ASP A N 1
ATOM 1396 C CA . ASP A 1 182 ? -10.906 11.367 20.415 1.00 97.81 182 ASP A CA 1
ATOM 1397 C C . ASP A 1 182 ? -11.082 10.693 19.045 1.00 97.81 182 ASP A C 1
ATOM 1399 O O . ASP A 1 182 ? -10.165 10.739 18.219 1.00 97.81 182 ASP A O 1
ATOM 1403 N N . ALA A 1 183 ? -12.249 10.091 18.787 1.00 98.12 183 ALA A N 1
ATOM 1404 C CA . ALA A 1 183 ? -12.599 9.582 17.468 1.00 98.12 183 ALA A CA 1
ATOM 1405 C C . ALA A 1 183 ? -12.624 10.718 16.438 1.00 98.12 183 ALA A C 1
ATOM 1407 O O . ALA A 1 183 ? -13.157 11.801 16.683 1.00 98.12 183 ALA A O 1
ATOM 1408 N N . VAL A 1 184 ? -12.051 10.459 15.264 1.00 97.38 184 VAL A N 1
ATOM 1409 C CA . VAL A 1 184 ? -11.922 11.446 14.185 1.00 97.38 184 VAL A CA 1
ATOM 1410 C C . VAL A 1 184 ? -12.863 11.114 13.034 1.00 97.38 184 VAL A C 1
ATOM 1412 O O . VAL A 1 184 ? -13.571 11.999 12.555 1.00 97.38 184 VAL A O 1
ATOM 1415 N N . PHE A 1 185 ? -12.888 9.856 12.582 1.00 97.06 185 PHE A N 1
ATOM 1416 C CA . PHE A 1 185 ? -13.775 9.422 11.500 1.00 97.06 185 PHE A CA 1
ATOM 1417 C C . PHE A 1 185 ? -14.008 7.904 11.487 1.00 97.06 185 PHE A C 1
ATOM 1419 O O . PHE A 1 185 ? -13.211 7.131 12.017 1.00 97.06 185 PHE A O 1
ATOM 1426 N N . ALA A 1 186 ? -15.059 7.483 10.781 1.00 96.62 186 ALA A N 1
ATOM 1427 C CA . ALA A 1 186 ? -15.222 6.127 10.260 1.00 96.62 186 ALA A CA 1
ATOM 1428 C C . ALA A 1 186 ? -15.747 6.197 8.814 1.00 96.62 186 ALA A C 1
ATOM 1430 O O . ALA A 1 186 ? -16.717 6.906 8.531 1.00 96.62 186 ALA A O 1
ATOM 1431 N N . ARG A 1 187 ? -15.088 5.514 7.870 1.00 94.25 187 ARG A N 1
ATOM 1432 C CA . ARG A 1 187 ? -15.457 5.485 6.442 1.00 94.25 187 ARG A CA 1
ATOM 1433 C C . ARG A 1 187 ? -15.153 4.116 5.846 1.00 94.25 187 ARG A C 1
ATOM 1435 O O . ARG A 1 187 ? -14.006 3.671 5.865 1.00 94.25 187 ARG A O 1
ATOM 1442 N N . GLY A 1 188 ? -16.168 3.464 5.283 1.00 90.88 188 GLY A N 1
ATOM 1443 C CA . GLY A 1 188 ? -16.024 2.105 4.761 1.00 90.88 188 GLY A CA 1
ATOM 1444 C C . GLY A 1 188 ? -15.477 1.166 5.840 1.00 90.88 188 GLY A C 1
ATOM 1445 O O . GLY A 1 188 ? -16.107 0.980 6.875 1.00 90.88 188 GLY A O 1
ATOM 1446 N N . HIS A 1 189 ? -14.287 0.606 5.610 1.00 94.50 189 HIS A N 1
ATOM 1447 C CA . HIS A 1 189 ? -13.630 -0.335 6.529 1.00 94.50 189 HIS A CA 1
ATOM 1448 C C . HIS A 1 189 ? -12.545 0.309 7.391 1.00 94.50 189 HIS A C 1
ATOM 1450 O O . HIS A 1 189 ? -11.756 -0.422 7.977 1.00 94.50 189 HIS A O 1
ATOM 1456 N N . VAL A 1 190 ? -12.435 1.639 7.423 1.00 96.81 190 VAL A N 1
ATOM 1457 C CA . VAL A 1 190 ? -11.365 2.343 8.142 1.00 96.81 190 VAL A CA 1
ATOM 1458 C C . VAL A 1 190 ? -11.961 3.285 9.179 1.00 96.81 190 VAL A C 1
ATOM 1460 O O . VAL A 1 190 ? -12.876 4.051 8.871 1.00 96.81 190 VAL A O 1
ATOM 1463 N N . ALA A 1 191 ? -11.409 3.257 10.386 1.00 97.75 191 ALA A N 1
ATOM 1464 C CA . ALA A 1 191 ? -11.667 4.234 11.433 1.00 97.75 191 ALA A CA 1
ATOM 1465 C C . ALA A 1 191 ? -10.363 4.901 11.873 1.00 97.75 191 ALA A C 1
ATOM 1467 O O . ALA A 1 191 ? -9.290 4.299 11.797 1.00 97.75 191 ALA A O 1
ATOM 1468 N N . GLY A 1 192 ? -10.471 6.141 12.340 1.00 97.88 192 GLY A N 1
ATOM 1469 C CA . GLY A 1 192 ? -9.342 6.919 12.835 1.00 97.88 192 GLY A CA 1
ATOM 1470 C C . GLY A 1 192 ? -9.663 7.618 14.148 1.00 97.88 192 GLY A C 1
ATOM 1471 O O . GLY A 1 192 ? -10.775 8.118 14.336 1.00 97.88 192 GLY A O 1
ATOM 1472 N N . ALA A 1 193 ? -8.672 7.678 15.034 1.00 98.38 193 ALA A N 1
ATOM 1473 C CA . ALA A 1 193 ? -8.708 8.411 16.296 1.00 98.38 193 ALA A CA 1
ATOM 1474 C C . ALA A 1 193 ? -7.380 9.149 16.521 1.00 98.38 193 ALA A C 1
ATOM 1476 O O . ALA A 1 193 ? -6.369 8.844 15.887 1.00 98.38 193 ALA A O 1
ATOM 1477 N N . ARG A 1 194 ? -7.355 10.120 17.438 1.00 97.94 194 ARG A N 1
ATOM 1478 C CA . ARG A 1 194 ? -6.118 10.867 17.739 1.00 97.94 194 ARG A CA 1
ATOM 1479 C C . ARG A 1 194 ? -5.097 10.041 18.525 1.00 97.94 194 ARG A C 1
ATOM 1481 O O . ARG A 1 194 ? -3.914 10.367 18.492 1.00 97.94 194 ARG A O 1
ATOM 1488 N N . SER A 1 195 ? -5.529 8.991 19.218 1.00 98.00 195 SER A N 1
ATOM 1489 C CA . SER A 1 195 ? -4.673 8.115 20.023 1.00 98.00 195 SER A CA 1
ATOM 1490 C C . SER A 1 195 ? -4.812 6.639 19.648 1.00 98.00 195 SER A C 1
ATOM 1492 O O . SER A 1 195 ? -5.805 6.209 19.049 1.00 98.00 195 SER A O 1
ATOM 1494 N N . ARG A 1 196 ? -3.804 5.851 20.044 1.00 97.88 196 ARG A N 1
ATOM 1495 C CA . ARG A 1 196 ? -3.786 4.391 19.894 1.00 97.88 196 ARG A CA 1
ATOM 1496 C C . ARG A 1 196 ? -4.960 3.772 20.639 1.00 97.88 196 ARG A C 1
ATOM 1498 O O . ARG A 1 196 ? -5.676 2.929 20.107 1.00 97.88 196 ARG A O 1
ATOM 1505 N N . GLU A 1 197 ? -5.159 4.231 21.866 1.00 98.12 197 GLU A N 1
ATOM 1506 C CA . GLU A 1 197 ? -6.206 3.787 22.774 1.00 98.12 197 GLU A CA 1
ATOM 1507 C C . GLU A 1 197 ? -7.588 4.121 22.210 1.00 98.12 197 GLU A C 1
ATOM 1509 O O . GLU A 1 197 ? -8.493 3.289 22.271 1.00 98.12 197 GLU A O 1
ATOM 1514 N N . GLY A 1 198 ? -7.733 5.304 21.606 1.00 98.12 198 GLY A N 1
ATOM 1515 C CA . GLY A 1 198 ? -8.954 5.746 20.944 1.00 98.12 198 GLY A CA 1
ATOM 1516 C C . GLY A 1 198 ? -9.360 4.817 19.806 1.00 98.12 198 GLY A C 1
ATOM 1517 O O . GLY A 1 198 ? -10.478 4.295 19.798 1.00 98.12 198 GLY A O 1
ATOM 1518 N N . VAL A 1 199 ? -8.449 4.536 18.867 1.00 98.19 199 VAL A N 1
ATOM 1519 C CA . VAL A 1 199 ? -8.790 3.683 17.719 1.00 98.19 199 VAL A CA 1
ATOM 1520 C C . VAL A 1 199 ? -9.013 2.230 18.146 1.00 98.19 199 VAL A C 1
ATOM 1522 O O . VAL A 1 199 ? -9.907 1.560 17.629 1.00 98.19 199 VAL A O 1
ATOM 1525 N N . GLU A 1 200 ? -8.272 1.749 19.148 1.00 97.75 200 GLU A N 1
ATOM 1526 C CA . GLU A 1 200 ? -8.491 0.419 19.716 1.00 97.75 200 GLU A CA 1
ATOM 1527 C C . GLU A 1 200 ? -9.863 0.322 20.410 1.00 97.75 200 GLU A C 1
ATOM 1529 O O . GLU A 1 200 ? -10.563 -0.683 20.257 1.00 97.75 200 GLU A O 1
ATOM 1534 N N . ALA A 1 201 ? -10.298 1.369 21.119 1.00 97.81 201 ALA A N 1
ATOM 1535 C CA . ALA A 1 201 ? -11.633 1.437 21.710 1.00 97.81 201 ALA A CA 1
ATOM 1536 C C . ALA A 1 201 ? -12.738 1.439 20.642 1.00 97.81 201 ALA A C 1
ATOM 1538 O O . ALA A 1 201 ? -13.757 0.766 20.815 1.00 97.81 201 ALA A O 1
ATOM 1539 N N . MET A 1 202 ? -12.528 2.131 19.516 1.00 97.62 202 MET A N 1
ATOM 1540 C CA . MET A 1 202 ? -13.449 2.089 18.375 1.00 97.62 202 MET A CA 1
ATOM 1541 C C . MET A 1 202 ? -13.582 0.671 17.808 1.00 97.62 202 MET A C 1
ATOM 1543 O O . MET A 1 202 ? -14.699 0.201 17.593 1.00 97.62 202 MET A O 1
ATOM 1547 N N . VAL A 1 203 ? -12.462 -0.032 17.605 1.00 97.44 203 VAL A N 1
ATOM 1548 C CA . VAL A 1 203 ? -12.458 -1.424 17.121 1.00 97.44 203 VAL A CA 1
ATOM 1549 C C . VAL A 1 203 ? -13.183 -2.357 18.092 1.00 97.44 203 VAL A C 1
ATOM 1551 O O . VAL A 1 203 ? -13.988 -3.183 17.665 1.00 97.44 203 VAL A O 1
ATOM 1554 N N . LYS A 1 204 ? -12.936 -2.228 19.401 1.00 95.88 204 LYS A N 1
ATOM 1555 C CA . LYS A 1 204 ? -13.606 -3.052 20.421 1.00 95.88 204 LYS A CA 1
ATOM 1556 C C . LYS A 1 204 ? -15.121 -2.852 20.399 1.00 95.88 204 LYS A C 1
ATOM 1558 O O . LYS A 1 204 ? -15.851 -3.831 20.312 1.00 95.88 204 LYS A O 1
ATOM 1563 N N . ARG A 1 205 ? -15.587 -1.603 20.354 1.00 94.81 205 ARG A N 1
ATOM 1564 C CA . ARG A 1 205 ? -17.022 -1.288 20.273 1.00 94.81 205 ARG A CA 1
ATOM 1565 C C . ARG A 1 205 ? -17.680 -1.777 18.986 1.00 94.81 205 ARG A C 1
ATOM 1567 O O . ARG A 1 205 ? -18.805 -2.255 19.032 1.00 94.81 205 ARG A O 1
ATOM 1574 N N . ALA A 1 206 ? -16.991 -1.714 17.847 1.00 92.31 206 ALA A N 1
ATOM 1575 C CA . ALA A 1 206 ? -17.522 -2.251 16.591 1.00 92.31 206 ALA A CA 1
ATOM 1576 C C . ALA A 1 206 ? -17.847 -3.754 16.686 1.00 92.31 206 ALA A C 1
ATOM 1578 O O . ALA A 1 206 ? -18.844 -4.217 16.135 1.00 92.31 206 ALA A O 1
ATOM 1579 N N . ARG A 1 207 ? -17.039 -4.502 17.447 1.00 89.25 207 ARG A N 1
ATOM 1580 C CA . ARG A 1 207 ? -17.213 -5.942 17.677 1.00 89.25 207 ARG A CA 1
ATOM 1581 C C . ARG A 1 207 ? -18.322 -6.294 18.666 1.00 89.25 207 ARG A C 1
ATOM 1583 O O . ARG A 1 207 ? -18.758 -7.432 18.670 1.00 89.25 207 ARG A O 1
ATOM 1590 N N . GLU A 1 208 ? -18.741 -5.363 19.517 1.00 88.12 208 GLU A N 1
ATOM 1591 C CA . GLU A 1 208 ? -19.841 -5.582 20.471 1.00 88.12 208 GLU A CA 1
ATOM 1592 C C . GLU A 1 208 ? -21.218 -5.420 19.811 1.00 88.12 208 GLU A C 1
ATOM 1594 O O . GLU A 1 208 ? -22.218 -5.914 20.326 1.00 88.12 208 GLU A O 1
ATOM 1599 N N . VAL A 1 209 ? -21.269 -4.702 18.686 1.00 74.50 209 VAL A N 1
ATOM 1600 C CA . VAL A 1 209 ? -22.503 -4.346 17.967 1.00 74.50 209 VAL A CA 1
ATOM 1601 C C . VAL A 1 209 ? -22.755 -5.265 16.758 1.00 74.50 209 VAL A C 1
ATOM 1603 O O . VAL A 1 209 ? -23.844 -5.224 16.185 1.00 74.50 209 VAL A O 1
ATOM 1606 N N . THR A 1 210 ? -21.768 -6.086 16.378 1.00 59.66 210 THR A N 1
ATOM 1607 C CA . THR A 1 210 ? -21.822 -7.040 15.253 1.00 59.66 210 THR A CA 1
ATOM 1608 C C . THR A 1 210 ? -22.067 -8.453 15.761 1.00 59.66 210 THR A C 1
ATOM 1610 O O . THR A 1 210 ? -22.927 -9.143 15.171 1.00 59.66 210 THR A O 1
#

Secondary structure (DSSP, 8-state):
------TTS-HHHHHHHHIIIIIHHHHHHHTTSSTTTTS-TT---------HHHHHHTTS--TTTS-SS-THHHHHHHHHHHHHHHHHHHHHHHHHHHHHHHHHHSTT--S-SEEE-SS----TT-S-TT--EEEEE-TTTSSEEEEEPBPSS-TTSBSSPPPGGGTT--HHHHHHHH--TTEEEEETTEEEESSHHHHHHHHHHHHHH-